Protein AF-A0A183D2P7-F1 (afdb_monomer)

Solvent-accessible surface area (backbone atoms only — not comparable to full-atom values): 14949 Å² total; per-residue (Å²): 113,67,55,80,79,39,78,83,58,79,74,92,77,84,80,77,82,65,53,94,64,53,66,61,54,51,48,56,56,71,50,67,79,67,76,53,68,46,50,33,16,34,41,59,45,60,90,90,60,84,50,69,41,58,37,57,61,38,78,71,83,52,72,69,56,53,52,51,52,62,60,69,26,44,81,40,59,26,69,75,50,85,66,75,54,71,85,54,42,35,82,80,51,80,46,22,60,43,41,42,33,39,79,57,95,90,22,40,38,20,40,44,43,40,59,43,29,59,82,56,89,92,46,66,69,27,60,72,40,44,60,55,36,70,69,32,86,41,67,46,72,52,56,93,71,90,87,87,74,89,86,64,76,93,59,53,72,77,79,57,91,67,82,71,74,64,94,51,69,67,42,33,54,51,51,57,50,30,52,54,35,46,41,63,52,50,47,69,36,71,74,44,34,56,54,49,51,53,51,52,49,56,51,48,53,51,49,50,54,53,49,53,54,50,25,48,66,55,40,51,68,59,51,59,50,60,73,50,57,86,60,79,92,77,95,81,71,80,79,72,72,82,82,71,78,135

Foldseek 3Di:
DVCVVPVPDPDPDDDDLDDPCLVVLVVCLVCVPDAQEAEAEEWEDDPPDDDLLNGLQDQDDDPVVVLVLVLQFDKDFLAVDPDDNLPDDNHPCQFAGIFGWDHDPSGTYTYLYSNRGDDDPPPSNSVRSCVRNVPHQHYHYDDPDDDDDDPQPDWDDDQDVVNDDDRDPVVNNRVVVRRVRSSVSSCVDPVNVVVVVVVSVVSVVVSVVVSVVVSCVVVVVVVVCVVVVVDDDDPPDPPPPPPDDD

Mean predicted aligned error: 10.48 Å

pLDDT: mean 85.46, std 16.77, range [33.47, 98.75]

Nearest PDB structures (foldseek):
  1srq-assembly2_C  TM=9.423E-01  e=2.622E-28  Homo sapiens
  1srq-assembly1_A  TM=9.440E-01  e=4.546E-28  Homo sapiens
  3brw-assembly1_A  TM=9.403E-01  e=2.907E-26  Homo sapiens
  3brw-assembly3_C  TM=9.479E-01  e=4.286E-25  Homo sapiens
  6ssh-assembly1_A  TM=7.898E-01  e=1.128E-10  Thermochaetoides thermophila

Organism: NCBI:txid637853

Sequence (246 aa):
MARLLCDEVTTDRFSPVAFPGGTEMILKYDEHVLTNTYKFGIIYQRFGQTTEEELFGNATRSDAFDEFLNIIGERVELRNFEGYRGGLDTQHGQTGTESVYCQFRQREIMFHVSTMLPYTAGDMQQLQRKRHIGNDIVAIVFQVSVTARDDVPFFGPTLPAPSIFRKGQEFRNFLLTKLINAENAAYKSTKFAKLAERTRYSLLEALYGNLKERAHFYGLPLLETTENASHSMGIFHSVKKAFTGR

InterPro domains:
  IPR000331 Rap/Ran-GAP domain [PF02145] (56-143)
  IPR000331 Rap/Ran-GAP domain [PS50085] (26-207)
  IPR035974 Rap/Ran-GAP superfamily [G3DSA:3.40.50.11210] (38-143)
  IPR035974 Rap/Ran-GAP superfamily [G3DSA:3.40.50.11210] (144-188)
  IPR035974 Rap/Ran-GAP superfamily [SSF111347] (4-217)
  IPR050989 Rap1/Ran GTPase-activating [PTHR15711] (3-143)

Structure (mmCIF, N/CA/C/O backbone):
data_AF-A0A183D2P7-F1
#
_entry.id   AF-A0A183D2P7-F1
#
loop_
_atom_site.group_PDB
_atom_site.id
_atom_site.type_symbol
_atom_site.label_atom_id
_atom_site.label_alt_id
_atom_site.label_comp_id
_atom_site.label_asym_id
_atom_site.label_entity_id
_atom_site.label_seq_id
_atom_site.pdbx_PDB_ins_code
_atom_site.Cartn_x
_atom_site.Cartn_y
_atom_site.Cartn_z
_atom_site.occupancy
_atom_site.B_iso_or_equiv
_atom_site.auth_seq_id
_atom_site.auth_comp_id
_atom_site.auth_asym_id
_atom_site.auth_atom_id
_atom_site.pdbx_PDB_model_num
ATOM 1 N N . MET A 1 1 ? 8.469 -8.869 -40.079 1.00 83.25 1 MET A N 1
ATOM 2 C CA . MET A 1 1 ? 8.089 -9.434 -38.764 1.00 83.25 1 MET A CA 1
ATOM 3 C C . MET A 1 1 ? 7.462 -8.384 -37.851 1.00 83.25 1 MET A C 1
ATOM 5 O O . MET A 1 1 ? 6.334 -8.607 -37.457 1.00 83.25 1 MET A O 1
ATOM 9 N N . ALA A 1 2 ? 8.091 -7.230 -37.580 1.00 86.88 2 ALA A N 1
ATOM 10 C CA . ALA A 1 2 ? 7.518 -6.202 -36.687 1.00 86.88 2 ALA A CA 1
ATOM 11 C C . ALA A 1 2 ? 6.098 -5.721 -37.070 1.00 86.88 2 ALA A C 1
ATOM 13 O O . ALA A 1 2 ? 5.222 -5.686 -36.215 1.00 86.88 2 ALA A O 1
ATOM 14 N N . ARG A 1 3 ? 5.833 -5.465 -38.361 1.00 89.31 3 ARG A N 1
ATOM 15 C CA . ARG A 1 3 ? 4.492 -5.087 -38.861 1.00 89.31 3 ARG A CA 1
ATOM 16 C C . ARG A 1 3 ? 3.404 -6.157 -38.689 1.00 89.31 3 ARG A C 1
ATOM 18 O O . ARG A 1 3 ? 2.240 -5.847 -38.869 1.00 89.31 3 ARG A O 1
ATOM 25 N N . LEU A 1 4 ? 3.768 -7.402 -38.363 1.00 90.62 4 LEU A N 1
ATOM 26 C CA . LEU A 1 4 ? 2.790 -8.443 -38.012 1.00 90.62 4 LEU A CA 1
ATOM 27 C C . LEU A 1 4 ? 2.276 -8.291 -36.571 1.00 90.62 4 LEU A C 1
ATOM 29 O O . LEU A 1 4 ? 1.274 -8.901 -36.226 1.00 90.62 4 LEU A O 1
ATOM 33 N N . LEU A 1 5 ? 2.995 -7.540 -35.730 1.00 90.69 5 LEU A N 1
ATOM 34 C CA . LEU A 1 5 ? 2.662 -7.301 -34.323 1.00 90.69 5 LEU A CA 1
ATOM 35 C C . LEU A 1 5 ? 2.162 -5.871 -34.079 1.00 90.69 5 LEU A C 1
ATOM 37 O O . LEU A 1 5 ? 1.442 -5.640 -33.113 1.00 90.69 5 LEU A O 1
ATOM 41 N N . CYS A 1 6 ? 2.582 -4.916 -34.914 1.00 90.62 6 CYS A N 1
ATOM 42 C CA . CYS A 1 6 ? 2.154 -3.524 -34.854 1.00 90.62 6 CYS A CA 1
ATOM 43 C C . CYS A 1 6 ? 2.167 -2.897 -36.256 1.00 90.62 6 CYS A C 1
ATOM 45 O O . CYS A 1 6 ? 3.222 -2.605 -36.827 1.00 90.62 6 CYS A O 1
ATOM 47 N N . ASP A 1 7 ? 0.973 -2.706 -36.799 1.00 91.88 7 ASP A N 1
ATOM 48 C CA . ASP A 1 7 ? 0.673 -2.246 -38.156 1.00 91.88 7 ASP A CA 1
ATOM 49 C C . ASP A 1 7 ? 1.182 -0.813 -38.403 1.00 91.88 7 ASP A C 1
ATOM 51 O O . ASP A 1 7 ? 1.502 -0.436 -39.530 1.00 91.88 7 ASP A O 1
ATOM 55 N N . GLU A 1 8 ? 1.307 -0.028 -37.329 1.00 93.69 8 GLU A N 1
ATOM 56 C CA . GLU A 1 8 ? 1.753 1.370 -37.333 1.00 93.69 8 GLU A CA 1
ATOM 57 C C . GLU A 1 8 ? 3.272 1.525 -37.531 1.00 93.69 8 GLU A C 1
ATOM 59 O O . GLU A 1 8 ? 3.771 2.634 -37.725 1.00 93.69 8 GLU A O 1
ATOM 64 N N . VAL A 1 9 ? 4.041 0.431 -37.497 1.00 90.94 9 VAL A N 1
ATOM 65 C CA . VAL A 1 9 ? 5.497 0.475 -37.680 1.00 90.94 9 VAL A CA 1
ATOM 66 C C . VAL A 1 9 ? 5.844 0.861 -39.119 1.00 90.94 9 VAL A C 1
ATOM 68 O O . VAL A 1 9 ? 5.773 0.052 -40.048 1.00 90.94 9 VAL A O 1
ATOM 71 N N . THR A 1 10 ? 6.307 2.095 -39.305 1.00 92.38 10 THR A N 1
ATOM 72 C CA . THR A 1 10 ? 6.662 2.632 -40.626 1.00 92.38 10 THR A CA 1
ATOM 73 C C . THR A 1 10 ? 8.090 2.306 -41.061 1.00 92.38 10 THR A C 1
ATOM 75 O O . THR A 1 10 ? 8.322 2.180 -42.263 1.00 92.38 10 THR A O 1
ATOM 78 N N . THR A 1 11 ? 9.029 2.091 -40.130 1.00 88.12 11 THR A N 1
ATOM 79 C CA . THR A 1 11 ? 10.435 1.791 -40.468 1.00 88.12 11 THR A CA 1
ATOM 80 C C . THR A 1 11 ? 10.582 0.477 -41.240 1.00 88.12 11 THR A C 1
ATOM 82 O O . THR A 1 11 ? 9.892 -0.512 -40.977 1.00 88.12 11 THR A O 1
ATOM 85 N N . ASP A 1 12 ? 11.510 0.464 -42.189 1.00 86.69 12 ASP A N 1
ATOM 86 C CA . ASP A 1 12 ? 11.967 -0.705 -42.938 1.00 86.69 12 ASP A CA 1
ATOM 87 C C . ASP A 1 12 ? 13.293 -1.269 -42.392 1.00 86.69 12 ASP A C 1
ATOM 89 O O . ASP A 1 12 ? 13.692 -2.376 -42.758 1.00 86.69 12 ASP A O 1
ATOM 93 N N . ARG A 1 13 ? 13.963 -0.543 -41.484 1.00 87.88 13 ARG A N 1
ATOM 94 C CA . ARG A 1 13 ? 15.281 -0.893 -40.936 1.00 87.88 13 ARG A CA 1
ATOM 95 C C . ARG A 1 13 ? 15.252 -1.058 -39.421 1.00 87.88 13 ARG A C 1
ATOM 97 O O . ARG A 1 13 ? 14.656 -0.254 -38.705 1.00 87.88 13 ARG A O 1
ATOM 104 N N . PHE A 1 14 ? 15.970 -2.075 -38.949 1.00 90.31 14 PHE A N 1
ATOM 105 C CA . PHE A 1 14 ? 16.215 -2.363 -37.538 1.00 90.31 14 PHE A CA 1
ATOM 106 C C . PHE A 1 14 ? 17.710 -2.577 -37.318 1.00 90.31 14 PHE A C 1
ATOM 108 O O . PHE A 1 14 ? 18.373 -3.201 -38.147 1.00 90.31 14 PHE A O 1
ATOM 115 N N . SER A 1 15 ? 18.226 -2.084 -36.194 1.00 88.25 15 SER A N 1
ATOM 116 C CA . SER A 1 15 ? 19.616 -2.306 -35.795 1.00 88.25 15 SER A CA 1
ATOM 117 C C . SER A 1 15 ? 19.702 -3.482 -34.823 1.00 88.25 15 SER A C 1
ATOM 119 O O . SER A 1 15 ? 18.912 -3.535 -33.876 1.00 88.25 15 SER A O 1
ATOM 121 N N . PRO A 1 16 ? 20.642 -4.421 -35.015 1.00 90.31 16 PRO A N 1
ATOM 122 C CA . PRO A 1 16 ? 20.799 -5.544 -34.105 1.00 90.31 16 PRO A CA 1
ATOM 123 C C . PRO A 1 16 ? 21.342 -5.080 -32.747 1.00 90.31 16 PRO A C 1
ATOM 125 O O . PRO A 1 16 ? 22.279 -4.287 -32.667 1.00 90.31 16 PRO A O 1
ATOM 128 N N . VAL A 1 17 ? 20.784 -5.631 -31.670 1.00 90.94 17 VAL A N 1
ATOM 129 C CA . VAL A 1 17 ? 21.333 -5.516 -30.314 1.00 90.94 17 VAL A CA 1
ATOM 130 C C . VAL A 1 17 ? 22.259 -6.714 -30.097 1.00 90.94 17 VAL A C 1
ATOM 132 O O . VAL A 1 17 ? 21.815 -7.783 -29.691 1.00 90.94 17 VAL A O 1
ATOM 135 N N . ALA A 1 18 ? 23.537 -6.556 -30.445 1.00 88.00 18 ALA A N 1
ATOM 136 C CA . ALA A 1 18 ? 24.523 -7.641 -30.458 1.00 88.00 18 ALA A CA 1
ATOM 137 C C . ALA A 1 18 ? 25.682 -7.371 -29.484 1.00 88.00 18 ALA A C 1
ATOM 139 O O . ALA A 1 18 ? 26.809 -7.104 -29.895 1.00 88.00 18 ALA A O 1
ATOM 140 N N . PHE A 1 19 ? 25.401 -7.411 -28.179 1.00 90.69 19 PHE A N 1
ATOM 141 C CA . PHE A 1 19 ? 26.425 -7.301 -27.137 1.00 90.69 19 PHE A CA 1
ATOM 142 C C . PHE A 1 19 ? 26.001 -8.005 -25.832 1.00 90.69 19 PHE A C 1
ATOM 144 O O . PHE A 1 19 ? 24.800 -8.113 -25.558 1.00 90.69 19 PHE A O 1
ATOM 151 N N . PRO A 1 20 ? 26.955 -8.468 -24.998 1.00 91.69 20 PRO A N 1
ATOM 152 C CA . PRO A 1 20 ? 26.646 -9.056 -23.692 1.00 91.69 20 PRO A CA 1
ATOM 153 C C . PRO A 1 20 ? 25.955 -8.052 -22.758 1.00 91.69 20 PRO A C 1
ATOM 155 O O . PRO A 1 20 ? 26.425 -6.925 -22.609 1.00 91.69 20 PRO A O 1
ATOM 158 N N . GLY A 1 21 ? 24.868 -8.445 -22.093 1.00 91.94 21 GLY A N 1
ATOM 159 C CA . GLY A 1 21 ? 24.121 -7.552 -21.199 1.00 91.94 21 GLY A CA 1
ATOM 160 C C . GLY A 1 21 ? 22.872 -6.916 -21.823 1.00 91.94 21 GLY A C 1
ATOM 161 O O . GLY A 1 21 ? 22.080 -6.312 -21.102 1.00 91.94 21 GLY A O 1
ATOM 162 N N . GLY A 1 22 ? 22.689 -7.000 -23.149 1.00 93.81 22 GLY A N 1
ATOM 163 C CA . GLY A 1 22 ? 21.534 -6.403 -23.831 1.00 93.81 22 GLY A CA 1
ATOM 164 C C . GLY A 1 22 ? 20.202 -7.019 -23.392 1.00 93.81 22 GLY A C 1
ATOM 165 O O . GLY A 1 22 ? 19.247 -6.294 -23.113 1.00 93.81 22 GLY A O 1
ATOM 166 N N . THR A 1 23 ? 20.154 -8.345 -23.254 1.00 94.25 23 THR A N 1
ATOM 167 C CA . THR A 1 23 ? 18.961 -9.075 -22.800 1.00 94.25 23 THR A CA 1
ATOM 168 C C . THR A 1 23 ? 18.582 -8.696 -21.370 1.00 94.25 23 THR A C 1
ATOM 170 O O . THR A 1 23 ? 17.416 -8.450 -21.093 1.00 94.25 23 THR A O 1
ATOM 173 N N . GLU A 1 24 ? 19.552 -8.570 -20.466 1.00 95.19 24 GLU A N 1
ATOM 174 C CA . GLU A 1 24 ? 19.336 -8.192 -19.067 1.00 95.19 24 GLU A CA 1
ATOM 175 C C . GLU A 1 24 ? 18.773 -6.773 -18.940 1.00 95.19 24 GLU A C 1
ATOM 177 O O . GLU A 1 24 ? 17.971 -6.497 -18.050 1.00 95.19 24 GLU A O 1
ATOM 182 N N . MET A 1 25 ? 19.174 -5.863 -19.830 1.00 95.25 25 MET A N 1
ATOM 183 C CA . MET A 1 25 ? 18.619 -4.510 -19.883 1.00 95.25 25 MET A CA 1
ATOM 184 C C . MET A 1 25 ? 17.157 -4.509 -20.334 1.00 95.25 25 MET A C 1
ATOM 186 O O . MET A 1 25 ? 16.346 -3.793 -19.749 1.00 95.25 25 MET A O 1
ATOM 190 N N . ILE A 1 26 ? 16.820 -5.324 -21.336 1.00 95.75 26 ILE A N 1
ATOM 191 C CA . ILE A 1 26 ? 15.444 -5.484 -21.822 1.00 95.75 26 ILE A CA 1
ATOM 192 C C . ILE A 1 26 ? 14.575 -6.148 -20.748 1.00 95.75 26 ILE A C 1
ATOM 194 O O . ILE A 1 26 ? 13.499 -5.645 -20.456 1.00 95.75 26 ILE A O 1
ATOM 198 N N . LEU A 1 27 ? 15.067 -7.203 -20.090 1.00 94.06 27 LEU A N 1
ATOM 199 C CA . LEU A 1 27 ? 14.355 -7.873 -18.997 1.00 94.06 27 LEU A CA 1
ATOM 200 C C . LEU A 1 27 ? 14.044 -6.912 -17.845 1.00 94.06 27 LEU A C 1
ATOM 202 O O . LEU A 1 27 ? 12.907 -6.841 -17.393 1.00 94.06 27 LEU A O 1
ATOM 206 N N . LYS A 1 28 ? 15.024 -6.107 -17.412 1.00 93.19 28 LYS A N 1
ATOM 207 C CA . LYS A 1 28 ? 14.800 -5.081 -16.379 1.00 93.19 28 LYS A CA 1
ATOM 208 C C . LYS A 1 28 ? 13.756 -4.051 -16.793 1.00 93.19 28 LYS A C 1
ATOM 210 O O . LYS A 1 28 ? 13.028 -3.554 -15.936 1.00 93.19 28 LYS A O 1
ATOM 215 N N . TYR A 1 29 ? 13.711 -3.703 -18.079 1.00 94.69 29 TYR A N 1
ATOM 216 C CA . TYR A 1 29 ? 12.646 -2.864 -18.599 1.00 94.69 29 TYR A CA 1
ATOM 217 C C . TYR A 1 29 ? 11.311 -3.602 -18.548 1.00 94.69 29 TYR A C 1
ATOM 219 O O . TYR A 1 29 ? 10.398 -3.071 -17.950 1.00 94.69 29 TYR A O 1
ATOM 227 N N . ASP A 1 30 ? 11.163 -4.816 -19.063 1.00 93.19 30 ASP A N 1
ATO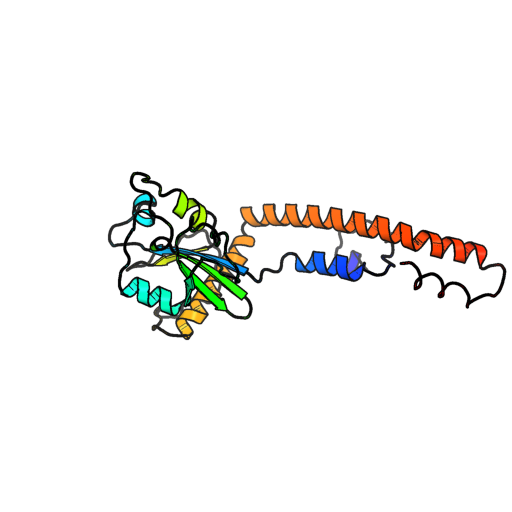M 228 C CA . ASP A 1 30 ? 9.862 -5.505 -19.058 1.00 93.19 30 ASP A CA 1
ATOM 229 C C . ASP A 1 30 ? 9.320 -5.746 -17.636 1.00 93.19 30 ASP A C 1
ATOM 231 O O . ASP A 1 30 ? 8.127 -5.581 -17.376 1.00 93.19 30 ASP A O 1
ATOM 235 N N . GLU A 1 31 ? 10.200 -6.055 -16.684 1.00 91.50 31 GLU A N 1
ATOM 236 C CA . GLU A 1 31 ? 9.828 -6.358 -15.301 1.00 91.50 31 GLU A CA 1
ATOM 237 C C . GLU A 1 31 ? 9.578 -5.115 -14.431 1.00 91.50 31 GLU A C 1
ATOM 239 O O . GLU A 1 31 ? 9.090 -5.256 -13.311 1.00 91.50 31 GLU A O 1
ATOM 244 N N . HIS A 1 32 ? 9.833 -3.890 -14.918 1.00 88.25 32 HIS A N 1
ATOM 245 C CA . HIS A 1 32 ? 9.700 -2.665 -14.105 1.00 88.25 32 HIS A CA 1
ATOM 246 C C . HIS A 1 32 ? 8.283 -2.424 -13.560 1.00 88.25 32 HIS A C 1
ATOM 248 O O . HIS A 1 32 ? 8.105 -1.680 -12.595 1.00 88.25 32 HIS A O 1
ATOM 254 N N . VAL A 1 33 ? 7.271 -3.020 -14.195 1.00 84.88 33 VAL A N 1
ATOM 255 C CA . VAL A 1 33 ? 5.862 -2.921 -13.791 1.00 84.88 33 VAL A CA 1
ATOM 256 C C . VAL A 1 33 ? 5.457 -3.973 -12.758 1.00 84.88 33 VAL A C 1
ATOM 258 O O . VAL A 1 33 ? 4.359 -3.891 -12.204 1.00 84.88 33 VAL A O 1
ATOM 261 N N . LEU A 1 34 ? 6.296 -4.982 -12.506 1.00 85.00 34 LEU A N 1
ATOM 262 C CA . LEU A 1 34 ? 5.991 -6.037 -11.549 1.00 85.00 34 LEU A CA 1
ATOM 263 C C . LEU A 1 34 ? 6.135 -5.498 -10.126 1.00 85.00 34 LEU A C 1
ATOM 265 O O . LEU A 1 34 ? 7.211 -5.084 -9.700 1.00 85.00 34 LEU A O 1
ATOM 269 N N . THR A 1 35 ? 5.040 -5.545 -9.368 1.00 85.31 35 THR A N 1
ATOM 270 C CA . THR A 1 35 ? 5.048 -5.234 -7.939 1.00 85.31 35 THR A CA 1
ATOM 271 C C . THR A 1 35 ? 4.884 -6.498 -7.097 1.00 85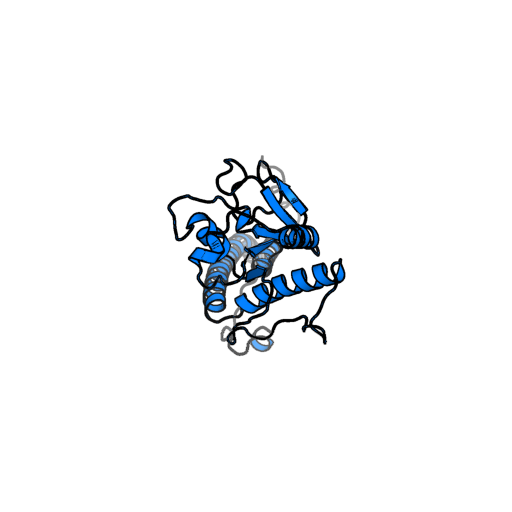.31 35 THR A C 1
ATOM 273 O O . THR A 1 35 ? 3.947 -7.285 -7.273 1.00 85.31 35 THR A O 1
ATOM 276 N N . ASN A 1 36 ? 5.810 -6.670 -6.153 1.00 92.94 36 ASN A N 1
ATOM 277 C CA . ASN A 1 36 ? 5.775 -7.715 -5.129 1.00 92.94 36 ASN A CA 1
ATOM 278 C C . ASN A 1 36 ? 5.525 -7.143 -3.727 1.00 92.94 36 ASN A C 1
ATOM 280 O O . ASN A 1 36 ? 5.514 -7.887 -2.749 1.00 92.94 36 ASN A O 1
ATOM 284 N N . THR A 1 37 ? 5.317 -5.833 -3.619 1.00 96.44 37 THR A N 1
ATOM 285 C CA . THR A 1 37 ? 5.138 -5.135 -2.349 1.00 96.44 37 THR A CA 1
ATOM 286 C C . THR A 1 37 ? 3.903 -4.249 -2.417 1.00 96.44 37 THR A C 1
ATOM 288 O O . THR A 1 37 ? 3.684 -3.528 -3.387 1.00 96.44 37 THR A O 1
ATOM 291 N N . TYR A 1 38 ? 3.069 -4.326 -1.389 1.00 97.12 38 TYR A N 1
ATOM 292 C CA . TYR A 1 38 ? 1.808 -3.600 -1.309 1.00 97.12 38 TYR A CA 1
ATOM 293 C C . TYR A 1 38 ? 1.704 -2.866 0.017 1.00 97.12 38 TYR A C 1
ATOM 295 O O . TYR A 1 38 ? 2.205 -3.325 1.048 1.00 97.12 38 TYR A O 1
ATOM 303 N N . LYS A 1 39 ? 1.010 -1.732 -0.011 1.00 98.00 39 LYS A N 1
ATOM 304 C CA . LYS A 1 39 ? 0.660 -0.974 1.184 1.00 98.00 39 LYS A CA 1
ATOM 305 C C . LYS A 1 39 ? -0.810 -0.594 1.145 1.00 98.00 39 LYS A C 1
ATOM 307 O O . LYS A 1 39 ? -1.293 -0.094 0.133 1.00 98.00 39 LYS A O 1
ATOM 312 N N . PHE A 1 40 ? -1.512 -0.853 2.239 1.00 98.25 40 PHE A N 1
ATOM 313 C CA . PHE A 1 40 ? -2.947 -0.609 2.322 1.00 98.25 40 PHE A CA 1
ATOM 314 C C . PHE A 1 40 ? -3.301 0.129 3.604 1.00 98.25 40 PHE A C 1
ATOM 316 O O . PHE A 1 40 ? -2.866 -0.251 4.692 1.00 98.25 40 PHE A O 1
ATOM 323 N N . GLY A 1 41 ? -4.162 1.133 3.484 1.00 97.88 41 GLY A N 1
ATOM 324 C CA . GLY A 1 41 ? -4.704 1.834 4.638 1.00 97.88 41 GLY A CA 1
ATOM 325 C C . GLY A 1 41 ? -5.707 0.968 5.393 1.00 97.88 41 GLY A C 1
ATOM 326 O O . GLY A 1 41 ? -6.459 0.209 4.783 1.00 97.88 41 GLY A O 1
ATOM 327 N N . ILE A 1 42 ? -5.770 1.100 6.716 1.00 97.62 42 ILE A N 1
ATOM 328 C CA . ILE A 1 42 ? -6.877 0.571 7.520 1.00 97.62 42 ILE A CA 1
ATOM 329 C C . ILE A 1 42 ? -7.413 1.688 8.400 1.00 97.62 42 ILE A C 1
ATOM 331 O O . ILE A 1 42 ? -6.704 2.215 9.255 1.00 97.62 42 ILE A O 1
ATOM 335 N N . ILE A 1 43 ? -8.680 2.028 8.203 1.00 96.31 43 ILE A N 1
ATOM 336 C CA . ILE A 1 43 ? -9.382 3.079 8.929 1.00 96.31 43 ILE A CA 1
ATOM 337 C C . ILE A 1 43 ? -10.418 2.423 9.837 1.00 96.31 43 ILE A C 1
ATOM 339 O O . ILE A 1 43 ? -11.281 1.678 9.376 1.00 96.31 43 ILE A O 1
ATOM 343 N N . TYR A 1 44 ? -10.340 2.710 11.133 1.00 95.38 44 TYR A N 1
ATOM 344 C CA . TYR A 1 44 ? -11.371 2.330 12.093 1.00 95.38 44 TYR A CA 1
ATOM 345 C C . TYR A 1 44 ? -12.484 3.380 12.109 1.00 95.38 44 TYR A C 1
ATOM 347 O O . TYR A 1 44 ? -12.197 4.552 12.344 1.00 95.38 44 TYR A O 1
ATOM 355 N N . GLN A 1 45 ? -13.735 2.971 11.891 1.00 93.69 45 GLN A N 1
ATOM 356 C CA . GLN A 1 45 ? -14.898 3.857 11.937 1.00 93.69 45 GLN A CA 1
ATOM 357 C C . GLN A 1 45 ? -15.859 3.442 13.050 1.00 93.69 45 GLN A C 1
ATOM 359 O O . GLN A 1 45 ? -16.444 2.356 13.027 1.00 93.69 45 GLN A O 1
ATOM 364 N N . ARG A 1 46 ? -16.055 4.337 14.020 1.00 89.62 46 ARG A N 1
ATOM 365 C CA . ARG A 1 46 ? -17.040 4.169 15.093 1.00 89.62 46 ARG A CA 1
ATOM 366 C C . ARG A 1 46 ? -18.432 4.585 14.622 1.00 89.62 46 ARG A C 1
ATOM 368 O O . ARG A 1 46 ? -18.593 5.282 13.621 1.00 89.62 46 ARG A O 1
ATOM 375 N N . PHE A 1 47 ? -19.445 4.162 15.373 1.00 85.62 47 PHE A N 1
ATOM 376 C CA . PHE A 1 47 ? -20.832 4.536 15.115 1.00 85.62 47 PHE A CA 1
ATOM 377 C C . PHE A 1 47 ? -20.998 6.062 15.043 1.00 85.62 47 PHE A C 1
ATOM 379 O O . PHE A 1 47 ? -20.465 6.786 15.883 1.00 85.62 47 PHE A O 1
ATOM 386 N N . GLY A 1 48 ? -21.738 6.530 14.038 1.00 85.19 48 GLY A N 1
ATOM 387 C CA . GLY A 1 48 ? -22.054 7.946 13.841 1.00 85.19 48 GLY A CA 1
ATOM 388 C C . GLY A 1 48 ? -20.940 8.794 13.221 1.00 85.19 48 GLY A C 1
ATOM 389 O O . GLY A 1 48 ? -21.223 9.914 12.816 1.00 85.19 48 GLY A O 1
ATOM 390 N N . GLN A 1 49 ? -19.711 8.279 13.092 1.00 91.81 49 GLN A N 1
ATOM 391 C CA . GLN A 1 49 ? -18.632 9.019 12.437 1.00 91.81 49 GLN A CA 1
ATOM 392 C C . GLN A 1 49 ? -18.847 9.050 10.927 1.00 91.81 49 GLN A C 1
ATOM 394 O O . GLN A 1 49 ? -19.118 8.013 10.318 1.00 91.81 49 GLN A O 1
ATOM 399 N N . THR A 1 50 ? -18.708 10.224 10.325 1.00 89.12 50 THR A N 1
ATOM 400 C CA . THR A 1 50 ? -18.937 10.445 8.890 1.00 89.12 50 THR A CA 1
ATOM 401 C C . THR A 1 50 ? -17.902 11.358 8.246 1.00 89.12 50 THR A C 1
ATOM 403 O O . THR A 1 50 ? -17.780 11.342 7.021 1.00 89.12 50 THR A O 1
ATOM 406 N N . THR A 1 51 ? -17.136 12.118 9.034 1.00 91.56 51 THR A N 1
ATOM 407 C CA . THR A 1 51 ? -16.103 13.016 8.507 1.00 91.56 51 THR A CA 1
ATOM 408 C C . THR A 1 51 ? -14.715 12.391 8.568 1.00 91.56 51 THR A C 1
ATOM 410 O O . THR A 1 51 ? -14.431 11.513 9.381 1.00 91.56 51 THR A O 1
ATOM 413 N N . GLU A 1 52 ? -13.819 12.849 7.698 1.00 90.12 52 GLU A N 1
ATOM 414 C CA . GLU A 1 52 ? -12.441 12.359 7.654 1.00 90.12 52 GLU A CA 1
ATOM 415 C C . GLU A 1 52 ? -11.696 12.648 8.971 1.00 90.12 52 GLU A C 1
ATOM 417 O O . GLU A 1 52 ? -10.979 11.789 9.490 1.00 90.12 52 GLU A O 1
ATOM 422 N N . GLU A 1 53 ? -11.933 13.829 9.548 1.00 91.56 53 GLU A N 1
ATOM 423 C CA . GLU A 1 53 ? -11.379 14.260 10.831 1.00 91.56 53 GLU A CA 1
ATOM 424 C C . GLU A 1 53 ? -11.797 13.317 11.968 1.00 91.56 53 GLU A C 1
ATOM 426 O O . GLU A 1 53 ? -10.972 12.913 12.789 1.00 91.56 53 GLU A O 1
ATOM 431 N N . GLU A 1 54 ? -13.068 12.902 11.997 1.00 92.88 54 GLU A N 1
ATOM 432 C CA . GLU A 1 54 ? -13.574 11.953 12.992 1.00 92.88 54 GLU A CA 1
ATOM 433 C C . GLU A 1 54 ? -12.920 10.574 12.849 1.00 92.88 54 GLU A C 1
ATOM 435 O O . GLU A 1 54 ? -12.559 9.949 13.852 1.00 92.88 54 GLU A O 1
ATOM 440 N N . LEU A 1 55 ? -12.751 10.102 11.611 1.00 93.44 55 LEU A N 1
ATOM 441 C CA . LEU A 1 55 ? -12.164 8.796 11.311 1.00 93.44 55 LEU A CA 1
ATOM 442 C C . LEU A 1 55 ? -10.687 8.728 11.710 1.00 93.44 55 LEU A C 1
ATOM 444 O O . LEU A 1 55 ? -10.268 7.795 12.405 1.00 93.44 55 LEU A O 1
ATOM 448 N N . PHE A 1 56 ? -9.886 9.721 11.310 1.00 95.19 56 PHE A N 1
ATOM 449 C CA . PHE A 1 56 ? -8.471 9.760 11.677 1.00 95.19 56 PHE A CA 1
ATOM 450 C C . PHE A 1 56 ? -8.242 10.165 13.134 1.00 95.19 56 PHE A C 1
ATOM 452 O O . PHE A 1 56 ? -7.207 9.802 13.690 1.00 95.19 56 PHE A O 1
ATOM 459 N N . GLY A 1 57 ? -9.198 10.832 13.785 1.00 93.88 57 GLY A N 1
ATOM 460 C CA . GLY A 1 57 ? -9.135 11.208 15.201 1.00 93.88 57 GLY A CA 1
ATOM 461 C C . GLY A 1 57 ? -9.261 10.043 16.194 1.00 93.88 57 GLY A C 1
ATOM 462 O O . GLY A 1 57 ? -9.117 10.241 17.400 1.00 93.88 57 GLY A O 1
ATOM 463 N N . ASN A 1 58 ? -9.515 8.815 15.732 1.00 93.50 58 ASN A N 1
ATOM 464 C CA . ASN A 1 58 ? -9.661 7.652 16.607 1.00 93.50 58 ASN A CA 1
ATOM 465 C C . ASN A 1 58 ? -8.327 7.244 17.259 1.00 93.50 58 ASN A C 1
ATOM 467 O O . ASN A 1 58 ? -7.452 6.666 16.615 1.00 93.50 58 ASN A O 1
ATOM 471 N N . ALA A 1 59 ? -8.171 7.519 18.556 1.00 88.12 59 ALA A N 1
ATOM 472 C CA . ALA A 1 59 ? -6.992 7.129 19.339 1.00 88.12 59 ALA A CA 1
ATOM 473 C C . ALA A 1 59 ? -7.096 5.723 19.960 1.00 88.12 59 ALA A C 1
ATOM 475 O O . ALA A 1 59 ? -6.095 5.166 20.401 1.00 88.12 59 ALA A O 1
ATOM 476 N N . THR A 1 60 ? -8.298 5.144 20.001 1.00 88.75 60 THR A N 1
ATOM 477 C CA . THR A 1 60 ? -8.560 3.825 20.588 1.00 88.75 60 THR A CA 1
ATOM 478 C C . THR A 1 60 ? -9.154 2.864 19.562 1.00 88.75 60 THR A C 1
ATOM 480 O O . THR A 1 60 ? -9.663 3.268 18.514 1.00 88.75 60 THR A O 1
ATOM 483 N N . ARG A 1 61 ? -9.079 1.573 19.885 1.00 91.56 61 ARG A N 1
ATOM 484 C CA . ARG A 1 61 ? -9.573 0.442 19.095 1.00 91.56 61 ARG A CA 1
ATOM 485 C C . ARG A 1 61 ? -10.529 -0.405 19.929 1.00 91.56 61 ARG A C 1
ATOM 487 O O . ARG A 1 61 ? -10.480 -0.348 21.154 1.00 91.56 61 ARG A O 1
ATOM 494 N N . SER A 1 62 ? -11.415 -1.140 19.262 1.00 92.88 62 SER A N 1
ATOM 495 C CA . SER A 1 62 ? -12.268 -2.150 19.899 1.00 92.88 62 SER A CA 1
ATOM 496 C C . SER A 1 62 ? -11.645 -3.539 19.797 1.00 92.88 62 SER A C 1
ATOM 498 O O . SER A 1 62 ? -10.856 -3.796 18.886 1.00 92.88 62 SER A O 1
ATOM 500 N N . ASP A 1 63 ? -12.078 -4.454 20.664 1.00 93.38 63 ASP A N 1
ATOM 501 C CA . ASP A 1 63 ? -11.647 -5.858 20.636 1.00 93.38 63 ASP A CA 1
ATOM 502 C C . ASP A 1 63 ? -11.949 -6.523 19.286 1.00 93.38 63 ASP A C 1
ATOM 504 O O . ASP A 1 63 ? -11.130 -7.265 18.753 1.00 93.38 63 ASP A O 1
ATOM 508 N N . ALA A 1 64 ? -13.096 -6.196 18.679 1.00 91.31 64 ALA A N 1
ATOM 509 C CA . ALA A 1 64 ? -13.467 -6.693 17.355 1.00 91.31 64 ALA A CA 1
ATOM 510 C C . ALA A 1 64 ? -12.529 -6.173 16.252 1.00 91.31 64 ALA A C 1
ATOM 512 O O . ALA A 1 64 ? -12.203 -6.905 15.316 1.00 91.31 64 ALA A O 1
ATOM 513 N N . PHE A 1 65 ? -12.079 -4.917 16.354 1.00 95.19 65 PHE A N 1
ATOM 514 C CA . PHE A 1 65 ? -11.099 -4.373 15.417 1.00 95.19 65 PHE A CA 1
ATOM 515 C C . PHE A 1 65 ? -9.739 -5.053 15.592 1.00 95.19 65 PHE A C 1
ATOM 517 O O . PHE A 1 65 ? -9.114 -5.432 14.607 1.00 95.19 65 PHE A O 1
ATOM 524 N N . ASP A 1 66 ? -9.313 -5.293 16.831 1.00 95.38 66 ASP A N 1
ATOM 525 C CA . ASP A 1 66 ? -8.081 -6.033 17.108 1.00 95.38 66 ASP A CA 1
ATOM 526 C C . ASP A 1 66 ? -8.120 -7.474 16.618 1.00 95.38 66 ASP A C 1
ATOM 528 O O . ASP A 1 66 ? -7.153 -7.958 16.028 1.00 95.38 66 ASP A O 1
ATOM 532 N N . GLU A 1 67 ? -9.248 -8.150 16.809 1.00 94.56 67 GLU A N 1
ATOM 533 C CA . GLU A 1 67 ? -9.468 -9.484 16.276 1.00 94.56 67 GLU A CA 1
ATOM 534 C C . GLU A 1 67 ? -9.378 -9.491 14.746 1.00 94.56 67 GLU A C 1
ATOM 536 O O . GLU A 1 67 ? -8.738 -10.375 14.179 1.00 94.56 67 GLU A O 1
ATOM 541 N N . PHE A 1 68 ? -9.955 -8.489 14.078 1.00 95.69 68 PHE A N 1
ATOM 542 C CA . PHE A 1 68 ? -9.830 -8.314 12.633 1.00 95.69 68 PHE A CA 1
ATOM 543 C C . PHE A 1 68 ? -8.375 -8.128 12.187 1.00 95.69 68 PHE A C 1
ATOM 545 O O . PHE A 1 68 ? -7.933 -8.811 11.260 1.00 95.69 68 PHE A O 1
ATOM 552 N N . LEU A 1 69 ? -7.616 -7.260 12.862 1.00 97.31 69 LEU A N 1
ATOM 553 C CA . LEU A 1 69 ? -6.200 -7.032 12.560 1.00 97.31 69 LEU A CA 1
ATOM 554 C C . LEU A 1 69 ? -5.380 -8.329 12.668 1.00 97.31 69 LEU A C 1
ATOM 556 O O . LEU A 1 69 ? -4.573 -8.617 11.786 1.00 97.31 69 LEU A O 1
ATOM 560 N N . ASN A 1 70 ? -5.659 -9.154 13.681 1.00 96.38 70 ASN A N 1
ATOM 561 C CA . ASN A 1 70 ? -4.998 -10.448 13.882 1.00 96.38 70 ASN A CA 1
ATOM 562 C C . ASN A 1 70 ? -5.381 -11.506 12.828 1.00 96.38 70 ASN A C 1
ATOM 564 O O . ASN A 1 70 ? -4.692 -12.514 12.686 1.00 96.38 70 ASN A O 1
ATOM 568 N N . ILE A 1 71 ? -6.491 -11.327 12.103 1.00 95.88 71 ILE A N 1
ATOM 569 C CA . ILE A 1 71 ? -6.865 -12.220 10.996 1.00 95.88 71 ILE A CA 1
ATOM 570 C C . ILE A 1 71 ? -6.081 -11.869 9.734 1.00 95.88 71 ILE A C 1
ATOM 572 O O . ILE A 1 71 ? -5.706 -12.762 8.981 1.00 95.88 71 ILE A O 1
ATOM 576 N N . ILE A 1 72 ? -5.880 -10.583 9.450 1.00 96.19 72 ILE A N 1
ATOM 577 C CA . ILE A 1 72 ? -5.320 -10.148 8.164 1.00 96.19 72 ILE A CA 1
ATOM 578 C C . ILE A 1 72 ? -3.795 -10.256 8.115 1.00 96.19 72 ILE A C 1
ATOM 580 O O . ILE A 1 72 ? -3.243 -10.550 7.051 1.00 96.19 72 ILE A O 1
ATOM 584 N N . GLY A 1 73 ? -3.127 -10.093 9.256 1.00 97.31 73 GLY A N 1
ATOM 585 C CA . GLY A 1 73 ? -1.679 -10.159 9.356 1.00 97.31 73 GLY A CA 1
ATOM 586 C C . GLY A 1 73 ? -1.183 -10.269 10.791 1.00 97.31 73 GLY A C 1
ATOM 587 O O . GLY A 1 73 ? -1.950 -10.447 11.733 1.00 97.31 73 GLY A O 1
ATOM 588 N N . GLU A 1 74 ? 0.129 -10.174 10.927 1.00 97.56 74 GLU A N 1
ATOM 589 C CA . GLU A 1 74 ? 0.853 -10.261 12.186 1.00 97.56 74 GLU A CA 1
ATOM 590 C C . GLU A 1 74 ? 1.246 -8.863 12.649 1.00 97.56 74 GLU A C 1
ATOM 592 O O . GLU A 1 74 ? 1.550 -7.988 11.834 1.00 97.56 74 GLU A O 1
ATOM 597 N N . ARG A 1 75 ? 1.254 -8.646 13.966 1.00 97.94 75 ARG A N 1
ATOM 598 C CA . ARG A 1 75 ? 1.815 -7.420 14.532 1.00 97.94 75 ARG A CA 1
ATOM 599 C C . ARG A 1 75 ? 3.329 -7.492 14.494 1.00 97.94 75 ARG A C 1
ATOM 601 O O . ARG A 1 75 ? 3.911 -8.472 14.950 1.00 97.94 75 ARG A O 1
ATOM 608 N N . VAL A 1 76 ? 3.943 -6.437 13.985 1.00 98.31 76 VAL A N 1
ATOM 609 C CA . VAL A 1 76 ? 5.393 -6.307 13.878 1.00 98.31 76 VAL A CA 1
ATOM 610 C C . VAL A 1 76 ? 5.839 -5.020 14.554 1.00 98.31 76 VAL A C 1
ATOM 612 O O . VAL A 1 76 ? 5.196 -3.980 14.402 1.00 98.31 76 VAL A O 1
ATOM 615 N N . GLU A 1 77 ? 6.942 -5.082 15.297 1.00 98.31 77 GLU A N 1
ATOM 616 C CA . GLU A 1 77 ? 7.622 -3.881 15.781 1.00 98.31 77 GLU A CA 1
ATOM 617 C C . GLU A 1 77 ? 8.271 -3.173 14.588 1.00 98.31 77 GLU A C 1
ATOM 619 O O . GLU A 1 77 ? 8.896 -3.815 13.745 1.00 98.31 77 GLU A O 1
ATOM 624 N N . LEU A 1 78 ? 8.113 -1.852 14.494 1.00 98.38 78 LEU A N 1
ATOM 625 C CA . LEU A 1 78 ? 8.688 -1.076 13.394 1.00 98.38 78 LEU A CA 1
ATOM 626 C C . LEU A 1 78 ? 10.187 -0.852 13.576 1.00 98.38 78 LEU A C 1
ATOM 628 O O . LEU A 1 78 ? 10.925 -0.766 12.594 1.00 98.38 78 LEU A O 1
ATOM 632 N N . ARG A 1 79 ? 10.657 -0.764 14.821 1.00 98.00 79 ARG A N 1
ATOM 633 C CA . ARG A 1 79 ? 12.072 -0.561 15.114 1.00 98.00 79 ARG A CA 1
ATOM 634 C C . ARG A 1 79 ? 12.889 -1.728 14.564 1.00 98.00 79 ARG A C 1
ATOM 636 O O . ARG A 1 79 ? 12.682 -2.869 14.953 1.00 98.00 79 ARG A O 1
ATOM 643 N N . ASN A 1 80 ? 13.846 -1.422 13.690 1.00 97.25 80 ASN A N 1
ATOM 644 C CA . ASN A 1 80 ? 14.697 -2.407 13.015 1.00 97.25 80 ASN A CA 1
ATOM 645 C C . ASN A 1 80 ? 13.929 -3.453 12.180 1.00 97.25 80 ASN A C 1
ATOM 647 O O . ASN A 1 80 ? 14.468 -4.521 11.909 1.00 97.25 80 ASN A O 1
ATOM 651 N N . PHE A 1 81 ? 12.694 -3.167 11.754 1.00 98.00 81 PHE A N 1
ATOM 652 C CA . PHE A 1 81 ? 11.958 -4.068 10.868 1.00 98.00 81 PHE A CA 1
ATOM 653 C C . PHE A 1 81 ? 12.675 -4.213 9.516 1.00 98.00 81 PHE A C 1
ATOM 655 O O . PHE A 1 81 ? 12.947 -3.213 8.846 1.00 98.00 81 PHE A O 1
ATOM 662 N N . GLU A 1 82 ? 12.969 -5.452 9.117 1.00 96.69 82 GLU A N 1
ATOM 663 C CA . GLU A 1 82 ? 13.751 -5.759 7.907 1.00 96.69 82 GLU A CA 1
ATOM 664 C C . GLU A 1 82 ? 12.888 -6.007 6.657 1.00 96.69 82 GLU A C 1
ATOM 666 O O . GLU A 1 82 ? 13.406 -6.010 5.541 1.00 96.69 82 GLU A O 1
ATOM 671 N N . GLY A 1 83 ? 11.576 -6.202 6.824 1.00 97.25 83 GLY A N 1
ATOM 672 C CA . GLY A 1 83 ? 10.648 -6.423 5.712 1.00 97.25 83 GLY A CA 1
ATOM 673 C C . GLY A 1 83 ? 10.242 -5.138 4.984 1.00 97.25 83 GLY A C 1
ATOM 674 O O . GLY A 1 83 ? 10.679 -4.025 5.298 1.00 97.25 83 GLY A O 1
ATOM 675 N N . TYR A 1 84 ? 9.334 -5.269 4.014 1.00 98.25 84 TYR A N 1
ATOM 676 C CA . TYR A 1 84 ? 8.781 -4.115 3.309 1.00 98.25 84 TYR A CA 1
ATOM 677 C C . TYR A 1 84 ? 8.063 -3.143 4.261 1.00 98.25 84 TYR A C 1
ATOM 679 O O . TYR A 1 84 ? 6.980 -3.416 4.773 1.00 98.25 84 TYR A O 1
ATOM 687 N N . ARG A 1 85 ? 8.649 -1.957 4.457 1.00 97.56 85 ARG A N 1
ATOM 688 C CA . ARG A 1 85 ? 8.177 -0.956 5.431 1.00 97.56 85 ARG A CA 1
ATOM 689 C C . ARG A 1 85 ? 7.005 -0.077 4.983 1.00 97.56 85 ARG A C 1
ATOM 691 O O . ARG A 1 85 ? 6.558 0.750 5.764 1.00 97.56 85 ARG A O 1
ATOM 698 N N . GLY A 1 86 ? 6.561 -0.135 3.725 1.00 96.62 86 GLY A N 1
ATOM 699 C CA . GLY A 1 86 ? 5.432 0.685 3.235 1.00 96.62 86 GLY A CA 1
ATOM 700 C C . GLY A 1 86 ? 5.618 2.214 3.279 1.00 96.62 86 GLY A C 1
ATOM 701 O O . GLY A 1 86 ? 4.710 2.956 2.916 1.00 96.62 86 GLY A O 1
ATOM 702 N N . GLY A 1 87 ? 6.799 2.707 3.664 1.00 96.75 87 GLY A N 1
ATOM 703 C CA . GLY A 1 87 ? 7.054 4.128 3.932 1.00 96.75 87 GLY A CA 1
ATOM 704 C C . GLY A 1 87 ? 6.934 4.527 5.408 1.00 96.75 87 GLY A C 1
ATOM 705 O O . GLY A 1 87 ? 7.038 5.716 5.704 1.00 96.75 87 GLY A O 1
ATOM 706 N N . LEU A 1 88 ? 6.741 3.565 6.314 1.00 97.81 88 LEU A N 1
ATOM 707 C CA . LEU A 1 88 ? 6.855 3.751 7.760 1.00 97.81 88 LEU A CA 1
ATOM 708 C C . LEU A 1 88 ? 8.325 3.889 8.186 1.00 97.81 88 LEU A C 1
ATOM 710 O O . LEU A 1 88 ? 9.241 3.378 7.532 1.00 97.81 88 LEU A O 1
ATOM 714 N N . ASP A 1 89 ? 8.543 4.601 9.286 1.00 97.31 89 ASP A N 1
ATOM 715 C CA . ASP A 1 89 ? 9.844 4.826 9.901 1.00 97.31 89 ASP A CA 1
ATOM 716 C C . ASP A 1 89 ? 10.228 3.644 10.794 1.00 97.31 89 ASP A C 1
ATOM 718 O O . ASP A 1 89 ? 9.549 3.328 11.768 1.00 97.31 89 ASP A O 1
ATOM 722 N N . THR A 1 90 ? 11.355 3.018 10.465 1.00 97.25 90 THR A N 1
ATOM 723 C CA . THR A 1 90 ? 11.904 1.866 11.186 1.00 97.25 90 THR A CA 1
ATOM 724 C C . THR A 1 90 ? 13.097 2.224 12.075 1.00 97.25 90 THR A C 1
ATOM 726 O O . THR A 1 90 ? 13.678 1.347 12.714 1.00 97.25 90 THR A O 1
ATOM 729 N N . GLN A 1 91 ? 13.482 3.505 12.125 1.00 96.12 91 GLN A N 1
ATOM 730 C CA . GLN A 1 91 ? 14.691 3.966 12.810 1.00 96.12 91 GLN A CA 1
ATOM 731 C C . GLN A 1 91 ? 14.394 4.893 13.989 1.00 96.12 91 GLN A C 1
ATOM 733 O O . GLN A 1 91 ? 14.963 4.702 15.063 1.00 96.12 91 GLN A O 1
ATOM 738 N N . HIS A 1 92 ? 13.510 5.879 13.812 1.00 95.38 92 HIS A N 1
ATOM 739 C CA . HIS A 1 92 ? 13.323 6.964 14.784 1.00 95.38 92 HIS A CA 1
ATOM 740 C C . HIS A 1 92 ? 11.949 6.951 15.476 1.00 95.38 92 HIS A C 1
ATOM 742 O O . HIS A 1 92 ? 11.682 7.818 16.307 1.00 95.38 92 HIS A O 1
ATOM 748 N N . GLY A 1 93 ? 11.083 5.978 15.167 1.00 93.44 93 GLY A N 1
ATOM 749 C CA . GLY A 1 93 ? 9.757 5.827 15.779 1.00 93.44 93 GLY A CA 1
ATOM 750 C C . GLY A 1 93 ? 8.753 6.926 15.409 1.00 93.44 93 GLY A C 1
ATOM 751 O O . GLY A 1 93 ? 7.770 7.126 16.120 1.00 93.44 93 GLY A O 1
ATOM 752 N N . GLN A 1 94 ? 8.974 7.656 14.312 1.00 93.94 94 GLN A N 1
ATOM 753 C CA . GLN A 1 94 ? 8.129 8.787 13.906 1.00 93.94 94 GLN A CA 1
ATOM 754 C C . GLN A 1 94 ? 6.752 8.371 13.387 1.00 93.94 94 GLN A C 1
ATOM 756 O O . GLN A 1 94 ? 5.866 9.214 13.274 1.00 93.94 94 GLN A O 1
ATOM 761 N N . THR A 1 95 ? 6.558 7.093 13.058 1.00 96.75 95 THR A N 1
ATOM 762 C CA . THR A 1 95 ? 5.313 6.575 12.473 1.00 96.75 95 THR A CA 1
ATOM 763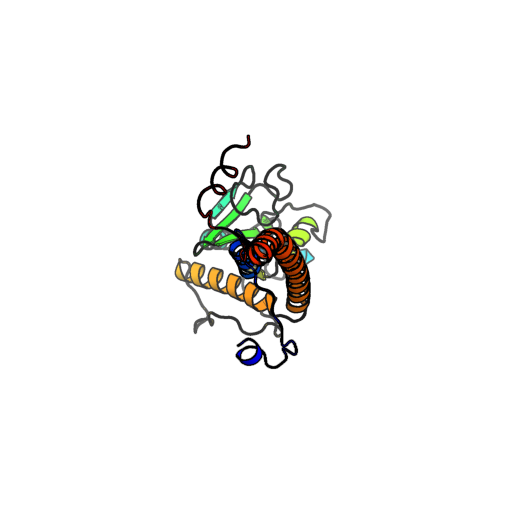 C C . THR A 1 95 ? 4.663 5.501 13.342 1.00 96.75 95 THR A C 1
ATOM 765 O O . THR A 1 95 ? 3.984 4.619 12.825 1.00 96.75 95 THR A O 1
ATOM 768 N N . GLY A 1 96 ? 4.863 5.582 14.658 1.00 95.75 96 GLY A N 1
ATOM 769 C CA . GLY A 1 96 ? 4.394 4.581 15.613 1.00 95.75 96 GLY A CA 1
ATOM 770 C C . GLY A 1 96 ? 5.476 3.556 15.946 1.00 95.75 96 GLY A C 1
ATOM 771 O O . GLY A 1 96 ? 6.591 3.606 15.429 1.00 95.75 96 GLY A O 1
ATOM 772 N N . THR A 1 97 ? 5.148 2.642 16.854 1.00 97.38 97 THR A N 1
ATOM 773 C CA . THR A 1 97 ? 6.073 1.606 17.346 1.00 97.38 97 THR A CA 1
ATOM 774 C C . THR A 1 97 ? 5.817 0.241 16.724 1.00 97.38 97 THR A C 1
ATOM 776 O O . THR A 1 97 ? 6.725 -0.579 16.655 1.00 97.38 97 THR A O 1
ATOM 779 N N . GLU A 1 98 ? 4.592 -0.010 16.269 1.00 97.94 98 GLU A N 1
ATOM 780 C CA . GLU A 1 98 ? 4.171 -1.273 15.673 1.00 97.94 98 GLU A CA 1
ATOM 781 C C . GLU A 1 98 ? 3.257 -1.031 14.473 1.00 97.94 98 GLU A C 1
ATOM 783 O O . GLU A 1 98 ? 2.681 0.048 14.317 1.00 97.94 98 GLU A O 1
ATOM 788 N N . SER A 1 99 ? 3.112 -2.053 13.637 1.00 98.44 99 SER A N 1
ATOM 789 C CA . SER A 1 99 ? 2.090 -2.105 12.597 1.00 98.44 99 SER A CA 1
ATOM 790 C C . SER A 1 99 ? 1.623 -3.541 12.354 1.00 98.44 99 SER A C 1
ATOM 792 O O . SER A 1 99 ? 2.067 -4.467 13.029 1.00 98.44 99 SER A O 1
ATOM 794 N N . VAL A 1 100 ? 0.726 -3.734 11.386 1.00 98.62 100 VAL A N 1
ATOM 795 C CA . VAL A 1 100 ? 0.315 -5.053 10.895 1.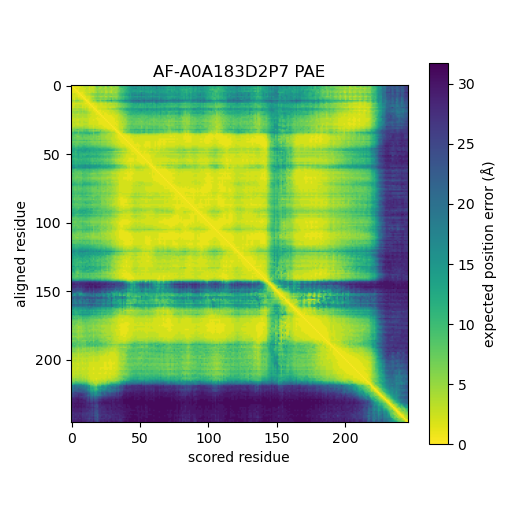00 98.62 100 VAL A CA 1
ATOM 796 C C . VAL A 1 100 ? 0.979 -5.316 9.548 1.00 98.62 100 VAL A C 1
ATOM 798 O O . VAL A 1 100 ? 0.952 -4.473 8.651 1.00 98.62 100 VAL A O 1
ATOM 801 N N . TYR A 1 101 ? 1.556 -6.501 9.397 1.00 98.69 101 TYR A N 1
ATOM 802 C CA . TYR A 1 101 ? 2.263 -6.933 8.198 1.00 98.69 101 TYR A CA 1
ATOM 803 C C . TYR A 1 101 ? 1.909 -8.384 7.868 1.00 98.69 101 TYR A C 1
ATOM 805 O O . TYR A 1 101 ? 1.605 -9.182 8.754 1.00 98.69 101 TYR A O 1
ATOM 813 N N . CYS A 1 102 ? 1.957 -8.764 6.592 1.00 98.31 102 CYS A N 1
ATOM 814 C CA . CYS A 1 102 ? 1.965 -10.179 6.235 1.00 98.31 102 CYS A CA 1
ATOM 815 C C . CYS A 1 102 ? 2.697 -10.454 4.924 1.00 98.31 102 CYS A C 1
ATOM 817 O O . CYS A 1 102 ? 2.821 -9.586 4.059 1.00 98.31 102 CYS A O 1
ATOM 819 N N . GLN A 1 103 ? 3.091 -11.715 4.749 1.00 97.94 103 GLN A N 1
ATOM 820 C CA . GLN A 1 103 ? 3.419 -12.264 3.442 1.00 97.94 103 GLN A CA 1
ATOM 821 C C . GLN A 1 103 ? 2.232 -13.053 2.891 1.00 97.94 103 GLN A C 1
ATOM 823 O O . GLN A 1 103 ? 1.647 -13.908 3.565 1.00 97.94 103 GLN A O 1
ATOM 828 N N . PHE A 1 104 ? 1.871 -12.771 1.642 1.00 97.44 104 PHE A N 1
ATOM 829 C CA . PHE A 1 104 ? 0.775 -13.428 0.947 1.00 97.44 104 PHE A CA 1
ATOM 830 C C . PHE A 1 104 ? 1.163 -13.720 -0.500 1.00 97.44 104 PHE A C 1
ATOM 832 O O . PHE A 1 104 ? 1.368 -12.807 -1.293 1.00 97.44 104 PHE A O 1
ATOM 839 N N . ARG A 1 105 ? 1.257 -15.008 -0.860 1.00 95.31 105 ARG A N 1
ATOM 840 C CA . ARG A 1 105 ? 1.624 -15.465 -2.217 1.00 95.31 105 ARG A CA 1
ATOM 841 C C . ARG A 1 105 ? 2.918 -14.814 -2.740 1.00 95.31 105 ARG A C 1
ATOM 843 O O . ARG A 1 105 ? 2.934 -14.293 -3.850 1.00 95.31 105 ARG A O 1
ATOM 850 N N . GLN A 1 106 ? 3.976 -14.855 -1.922 1.00 94.62 106 GLN A N 1
ATOM 851 C CA . GLN A 1 106 ? 5.299 -14.263 -2.205 1.00 94.62 106 GLN A CA 1
ATOM 852 C C . GLN A 1 106 ? 5.290 -12.732 -2.362 1.00 94.62 106 GLN A C 1
ATOM 854 O O . GLN A 1 106 ? 6.227 -12.156 -2.904 1.00 94.62 106 GLN A O 1
ATOM 859 N N . ARG A 1 107 ? 4.232 -12.067 -1.888 1.00 96.00 107 ARG A N 1
ATOM 860 C CA . ARG A 1 107 ? 4.127 -10.609 -1.846 1.00 96.00 107 ARG A CA 1
ATOM 861 C C . ARG A 1 107 ? 4.142 -10.145 -0.404 1.00 96.00 107 ARG A C 1
ATOM 863 O O . ARG A 1 107 ? 3.517 -10.775 0.449 1.00 96.00 107 ARG A O 1
ATOM 870 N N . GLU A 1 108 ? 4.819 -9.042 -0.150 1.00 98.25 108 GLU A N 1
ATOM 871 C CA . GLU A 1 108 ? 4.836 -8.399 1.159 1.00 98.25 108 GLU A CA 1
ATOM 872 C C . GLU A 1 108 ? 3.744 -7.337 1.227 1.00 98.25 108 GLU A C 1
ATOM 874 O O . GLU A 1 108 ? 3.555 -6.570 0.281 1.00 98.25 108 GLU A O 1
ATOM 879 N N . ILE A 1 109 ? 3.014 -7.288 2.338 1.00 98.56 109 ILE A N 1
ATOM 880 C CA . ILE A 1 109 ? 1.920 -6.341 2.539 1.00 98.56 109 ILE A CA 1
ATOM 881 C C . ILE A 1 109 ? 2.126 -5.638 3.875 1.00 98.56 109 ILE A C 1
ATOM 883 O O . ILE A 1 109 ? 2.081 -6.279 4.925 1.00 98.56 109 ILE A O 1
ATOM 887 N N . MET A 1 110 ? 2.320 -4.322 3.823 1.00 98.75 110 MET A N 1
ATOM 888 C CA . MET A 1 110 ? 2.348 -3.451 4.997 1.00 98.75 110 MET A CA 1
ATOM 889 C C . MET A 1 110 ? 1.000 -2.749 5.148 1.00 98.75 110 MET A C 1
ATOM 891 O O . MET A 1 110 ? 0.497 -2.159 4.193 1.00 98.75 110 MET A O 1
ATOM 895 N N . PHE A 1 111 ? 0.413 -2.772 6.339 1.00 98.69 111 PHE A N 1
ATOM 896 C CA . PHE A 1 111 ? -0.817 -2.035 6.604 1.00 98.69 111 PHE A CA 1
ATOM 897 C C . PHE A 1 111 ? -0.517 -0.712 7.301 1.00 98.69 111 PHE A C 1
ATOM 899 O O . PHE A 1 111 ? 0.240 -0.661 8.261 1.00 98.69 111 PHE A O 1
ATOM 906 N N . HIS A 1 112 ? -1.138 0.373 6.851 1.00 98.56 112 HIS A N 1
ATOM 907 C CA . HIS A 1 112 ? -1.143 1.646 7.562 1.00 98.56 112 HIS A CA 1
ATOM 908 C C . HIS A 1 112 ? -2.397 1.714 8.433 1.00 98.56 112 HIS A C 1
ATOM 910 O O . HIS A 1 112 ? -3.456 2.167 7.998 1.00 98.56 112 HIS A O 1
ATOM 916 N N . VAL A 1 113 ? -2.298 1.214 9.664 1.00 98.06 113 VAL A N 1
ATOM 917 C CA . VAL A 1 113 ? -3.437 1.161 10.589 1.00 98.06 113 VAL A CA 1
ATOM 918 C C . VAL A 1 113 ? -3.610 2.511 11.279 1.00 98.06 113 VAL A C 1
ATOM 920 O O . VAL A 1 113 ? -2.723 2.957 12.007 1.00 98.06 113 VAL A O 1
ATOM 923 N N . SER A 1 114 ? -4.763 3.160 11.092 1.00 96.81 114 SER A N 1
ATOM 924 C CA . SER A 1 114 ? -4.999 4.529 11.571 1.00 96.81 114 SER A CA 1
ATOM 925 C C . SER A 1 114 ? -4.749 4.687 13.070 1.00 96.81 114 SER A C 1
ATOM 927 O O . SER A 1 114 ? -4.163 5.680 13.486 1.00 96.81 114 SER A O 1
ATOM 929 N N . THR A 1 115 ? -5.115 3.689 13.878 1.00 96.25 115 THR A N 1
ATOM 930 C CA . THR A 1 115 ? -4.934 3.696 15.337 1.00 96.25 115 THR A CA 1
ATOM 931 C C . THR A 1 115 ? -3.514 3.345 15.799 1.00 96.25 115 THR A C 1
ATOM 933 O O . THR A 1 115 ? -3.230 3.507 16.980 1.00 96.25 115 THR A O 1
ATOM 936 N N . MET A 1 116 ? -2.642 2.836 14.919 1.00 97.00 116 MET A N 1
ATOM 937 C CA . MET A 1 116 ? -1.231 2.527 15.227 1.00 97.00 116 MET A CA 1
ATOM 938 C C . MET A 1 116 ? -0.280 3.645 14.787 1.00 97.00 116 MET A C 1
ATOM 940 O O . MET A 1 116 ? 0.830 3.758 15.302 1.00 97.00 116 MET A O 1
ATOM 944 N N . LEU A 1 117 ? -0.730 4.508 13.873 1.00 96.81 117 LEU A N 1
ATOM 945 C CA . LEU A 1 117 ? -0.026 5.736 13.525 1.00 96.81 117 LEU A CA 1
ATOM 946 C C . LEU A 1 117 ? -0.149 6.775 14.658 1.00 96.81 117 LEU A C 1
ATOM 948 O O . LEU A 1 117 ? -1.172 6.809 15.358 1.00 96.81 117 LEU A O 1
ATOM 952 N N . PRO A 1 118 ? 0.846 7.665 14.836 1.00 94.94 118 PRO A N 1
ATOM 953 C CA . PRO A 1 118 ? 0.841 8.643 15.917 1.00 94.94 118 PRO A CA 1
ATOM 954 C C . PRO A 1 118 ? -0.411 9.516 15.905 1.00 94.94 118 PRO A C 1
ATOM 956 O O . PRO A 1 118 ? -0.923 9.884 14.846 1.00 94.94 118 PRO A O 1
ATOM 959 N N . TYR A 1 119 ? -0.903 9.829 17.100 1.00 93.44 119 TYR A N 1
ATOM 960 C CA . TYR A 1 119 ? -1.973 10.795 17.308 1.00 93.44 119 TYR A CA 1
ATOM 961 C C . TYR A 1 119 ? -1.369 12.132 17.733 1.00 93.44 119 TYR A C 1
ATOM 963 O O . TYR A 1 119 ? -0.599 12.182 18.694 1.00 93.44 119 TYR A O 1
ATOM 971 N N . THR A 1 120 ? -1.753 13.214 17.061 1.00 92.19 120 THR A N 1
ATOM 972 C CA . THR A 1 120 ? -1.286 14.565 17.398 1.00 92.19 120 THR A CA 1
ATOM 973 C C . THR A 1 120 ? -2.419 15.356 18.040 1.00 92.19 120 THR A C 1
ATOM 975 O O . THR A 1 120 ? -3.390 15.710 17.375 1.00 92.19 120 THR A O 1
ATOM 978 N N . ALA A 1 121 ? -2.322 15.653 19.337 1.00 89.75 121 ALA A N 1
ATOM 979 C CA . ALA A 1 121 ? -3.329 16.468 20.014 1.00 89.75 121 ALA A CA 1
ATOM 980 C C . ALA A 1 121 ? -3.384 17.886 19.411 1.00 89.75 121 ALA A C 1
ATOM 982 O O . ALA A 1 121 ? -2.349 18.512 19.198 1.00 89.75 121 ALA A O 1
ATOM 983 N N . GLY A 1 122 ? -4.590 18.388 19.131 1.00 88.75 122 GLY A N 1
ATOM 984 C CA . GLY A 1 122 ? -4.802 19.704 18.512 1.00 88.75 122 GLY A CA 1
ATOM 985 C C . GLY A 1 122 ? -4.729 19.723 16.979 1.00 88.75 122 GLY A C 1
ATOM 986 O O . GLY A 1 122 ? -5.181 20.689 16.373 1.00 88.75 122 GLY A O 1
ATOM 987 N N . ASP A 1 123 ? -4.242 18.656 16.337 1.00 92.06 123 ASP A N 1
ATOM 988 C CA . ASP A 1 123 ? -4.312 18.501 14.882 1.00 92.06 123 ASP A CA 1
ATOM 989 C C . ASP A 1 123 ? -5.629 17.817 14.493 1.00 92.06 123 ASP A C 1
ATOM 991 O O . ASP A 1 123 ? -5.738 16.591 14.484 1.00 92.06 123 ASP A O 1
ATOM 995 N N . MET A 1 124 ? -6.656 18.605 14.172 1.00 88.88 124 MET A N 1
ATOM 996 C CA . MET A 1 124 ? -7.965 18.062 13.785 1.00 88.88 124 MET A CA 1
ATOM 997 C C . MET A 1 124 ? -7.914 17.228 12.496 1.00 88.88 124 MET A C 1
ATOM 999 O O . MET A 1 124 ? -8.732 16.330 12.330 1.00 88.88 124 MET A O 1
ATOM 1003 N N . GLN A 1 125 ? -6.957 17.495 11.601 1.00 89.94 125 GLN A N 1
ATOM 1004 C CA . GLN A 1 125 ? -6.822 16.762 10.338 1.00 89.94 125 GLN A CA 1
ATOM 1005 C C . GLN A 1 125 ? -5.942 15.515 10.462 1.00 89.94 125 GLN A C 1
ATOM 1007 O O . GLN A 1 125 ? -5.895 14.717 9.526 1.00 89.94 125 GLN A O 1
ATOM 1012 N N . GLN A 1 126 ? -5.237 15.348 11.589 1.00 94.19 126 GLN A N 1
ATOM 1013 C CA . GLN A 1 126 ? -4.298 14.249 11.831 1.00 94.19 126 GLN A CA 1
ATOM 1014 C C . GLN A 1 126 ? -3.378 14.021 10.622 1.00 94.19 126 GLN A C 1
ATOM 1016 O O . GLN A 1 126 ? -3.299 12.921 10.063 1.00 94.19 126 GLN A O 1
ATOM 1021 N N . LEU A 1 127 ? -2.679 15.078 10.200 1.00 92.56 127 LEU A N 1
ATOM 1022 C CA . LEU A 1 127 ? -1.929 15.130 8.943 1.00 92.56 127 LEU A CA 1
ATOM 1023 C C . LEU A 1 127 ? -0.913 13.994 8.809 1.00 92.56 127 LEU A C 1
ATOM 1025 O O . LEU A 1 127 ? -0.696 13.504 7.703 1.00 92.56 127 LEU A O 1
ATOM 1029 N N . GLN A 1 128 ? -0.319 13.537 9.915 1.00 91.06 128 GLN A N 1
ATOM 1030 C CA . GLN A 1 128 ? 0.591 12.388 9.897 1.00 91.06 128 GLN A CA 1
ATOM 1031 C C . GLN A 1 128 ? -0.129 11.110 9.455 1.00 91.06 128 GLN A C 1
ATOM 1033 O O . GLN A 1 128 ? 0.339 10.418 8.556 1.00 91.06 128 GLN A O 1
ATOM 1038 N N . ARG A 1 129 ? -1.318 10.831 9.998 1.00 95.50 129 ARG A N 1
ATOM 1039 C CA . ARG A 1 129 ? -2.125 9.662 9.616 1.00 95.50 129 ARG A CA 1
ATOM 1040 C C . ARG A 1 129 ? -2.588 9.763 8.168 1.00 95.50 129 ARG A C 1
ATOM 1042 O O . ARG A 1 129 ? -2.406 8.826 7.389 1.00 95.50 129 ARG A O 1
ATOM 1049 N N . LYS A 1 130 ? -3.106 10.937 7.797 1.00 94.06 130 LYS A N 1
ATOM 1050 C CA . LYS A 1 130 ? -3.573 11.242 6.441 1.00 94.06 130 LYS A CA 1
ATOM 1051 C C . LYS A 1 130 ? -2.453 11.148 5.406 1.00 94.06 130 LYS A C 1
ATOM 1053 O O . LYS A 1 130 ? -2.686 10.661 4.308 1.00 94.06 130 LYS A O 1
ATOM 1058 N N . ARG A 1 131 ? -1.225 11.555 5.739 1.00 94.56 131 ARG A N 1
ATOM 1059 C CA . ARG A 1 131 ? -0.066 11.450 4.839 1.00 94.56 131 ARG A CA 1
ATOM 1060 C C . ARG A 1 131 ? 0.246 10.005 4.462 1.00 94.56 131 ARG A C 1
ATOM 1062 O O . ARG A 1 131 ? 0.666 9.771 3.334 1.00 94.56 131 ARG A O 1
ATOM 1069 N N . HIS A 1 132 ? 0.094 9.054 5.377 1.00 94.12 132 HIS A N 1
ATOM 1070 C CA . HIS A 1 132 ? 0.337 7.647 5.062 1.00 94.12 132 HIS A CA 1
ATOM 1071 C C . HIS A 1 132 ? -0.872 7.046 4.346 1.00 94.12 132 HIS A C 1
ATOM 1073 O O . HIS A 1 132 ? -0.770 6.702 3.172 1.00 94.12 132 HIS A O 1
ATOM 1079 N N . ILE A 1 133 ? -2.033 7.040 5.003 1.00 94.12 133 ILE A N 1
ATOM 1080 C CA . ILE A 1 133 ? -3.238 6.368 4.495 1.00 94.12 133 ILE A CA 1
ATOM 1081 C C . ILE A 1 133 ? -3.800 7.055 3.244 1.00 94.12 133 ILE A C 1
ATOM 1083 O O . ILE A 1 133 ? -4.211 6.392 2.301 1.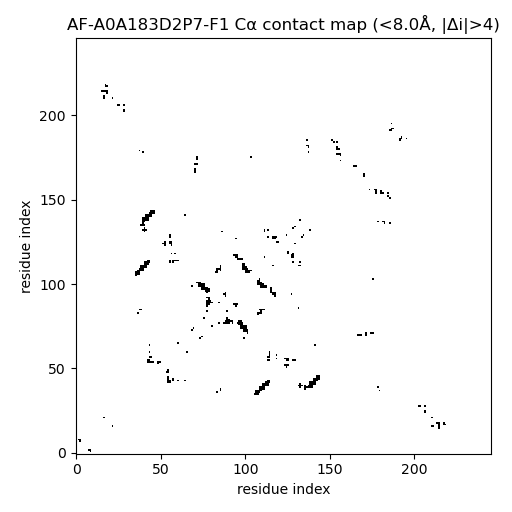00 94.12 133 ILE A O 1
ATOM 1087 N N . GLY A 1 134 ? -3.789 8.388 3.190 1.00 89.62 134 GLY A N 1
ATOM 1088 C CA . GLY A 1 134 ? -4.275 9.153 2.037 1.00 89.62 134 GLY A CA 1
ATOM 1089 C C . GLY A 1 134 ? -3.391 9.042 0.790 1.00 89.62 134 GLY A C 1
ATOM 1090 O O . GLY A 1 134 ? -3.815 9.456 -0.287 1.00 89.62 134 GLY A O 1
ATOM 1091 N N . ASN A 1 135 ? -2.182 8.487 0.923 1.00 92.94 135 ASN A N 1
ATOM 1092 C CA . ASN A 1 135 ? -1.304 8.146 -0.197 1.00 92.94 135 ASN A CA 1
ATOM 1093 C C . ASN A 1 135 ? -1.363 6.657 -0.574 1.00 92.94 135 ASN A C 1
ATOM 1095 O O . ASN A 1 135 ? -0.669 6.246 -1.510 1.00 92.94 135 ASN A O 1
ATOM 1099 N N . ASP A 1 136 ? -2.163 5.854 0.128 1.00 91.62 136 ASP A N 1
ATOM 1100 C CA . ASP A 1 136 ? -2.440 4.483 -0.277 1.00 91.62 136 ASP A CA 1
ATOM 1101 C C . ASP A 1 136 ? -3.516 4.477 -1.361 1.00 91.62 136 ASP A C 1
ATOM 1103 O O . ASP A 1 136 ? -4.476 5.249 -1.333 1.00 91.62 136 ASP A O 1
ATOM 1107 N N . ILE A 1 137 ? -3.353 3.595 -2.346 1.00 90.94 137 ILE A N 1
ATOM 1108 C CA . ILE A 1 137 ? -4.304 3.478 -3.459 1.00 90.94 137 ILE A CA 1
ATOM 1109 C C . ILE A 1 137 ? -5.600 2.815 -2.979 1.00 90.94 137 ILE A C 1
ATOM 1111 O O . ILE A 1 137 ? -6.686 3.147 -3.455 1.00 90.94 137 ILE A O 1
ATOM 1115 N N . VAL A 1 138 ? -5.483 1.883 -2.031 1.00 94.12 138 VAL A N 1
ATOM 1116 C CA . VAL A 1 138 ? -6.592 1.104 -1.482 1.00 94.12 138 VAL A CA 1
ATOM 1117 C C . VAL A 1 138 ? -6.548 1.169 0.041 1.00 94.12 138 VAL A C 1
ATOM 1119 O O . VAL A 1 138 ? -5.491 1.014 0.653 1.00 94.12 138 VAL A O 1
ATOM 1122 N N . ALA A 1 139 ? -7.716 1.354 0.653 1.00 95.38 139 ALA A N 1
ATOM 1123 C CA . ALA A 1 139 ? -7.885 1.316 2.096 1.00 95.38 139 ALA A CA 1
ATOM 1124 C C . ALA A 1 139 ? -9.078 0.436 2.490 1.00 95.38 139 ALA A C 1
ATOM 1126 O O . ALA A 1 139 ? -10.092 0.374 1.794 1.00 95.38 139 ALA A O 1
ATOM 1127 N N . ILE A 1 140 ? -8.950 -0.230 3.632 1.00 94.88 140 ILE A N 1
ATOM 1128 C CA . ILE A 1 140 ? -10.023 -0.939 4.319 1.00 94.88 140 ILE A CA 1
ATOM 1129 C C . ILE A 1 140 ? -10.653 0.036 5.304 1.00 94.88 140 ILE A C 1
ATOM 1131 O O . ILE A 1 140 ? -9.950 0.618 6.128 1.00 94.88 140 ILE A O 1
ATOM 1135 N N . VAL A 1 141 ? -11.974 0.162 5.279 1.00 93.44 141 VAL A N 1
ATOM 1136 C CA . VAL A 1 141 ? -12.705 0.808 6.369 1.00 93.44 141 VAL A CA 1
ATOM 1137 C C . VAL A 1 141 ? -13.356 -0.290 7.199 1.00 93.44 141 VAL A C 1
ATOM 1139 O O . VAL A 1 141 ? -14.224 -1.014 6.715 1.00 93.44 141 VAL A O 1
ATOM 1142 N N . PHE A 1 142 ? -12.908 -0.452 8.442 1.00 93.00 142 PHE A N 1
ATOM 1143 C CA . PHE A 1 142 ? -13.561 -1.343 9.391 1.00 93.00 142 PHE A CA 1
ATOM 1144 C C . PHE A 1 142 ? -14.743 -0.601 10.013 1.00 93.00 142 PHE A C 1
ATOM 1146 O O . PHE A 1 142 ? -14.562 0.331 10.800 1.00 93.00 142 PHE A O 1
ATOM 1153 N N . GLN A 1 143 ? -15.949 -1.016 9.632 1.00 84.94 143 GLN A N 1
ATOM 1154 C CA . GLN A 1 143 ? -17.219 -0.459 10.085 1.00 84.94 143 GLN A CA 1
ATOM 1155 C C . GLN A 1 143 ? -18.102 -1.545 10.697 1.00 84.94 143 GLN A C 1
ATOM 1157 O O . GLN A 1 143 ? -17.975 -2.730 10.396 1.00 84.94 143 GLN A O 1
ATOM 1162 N N . 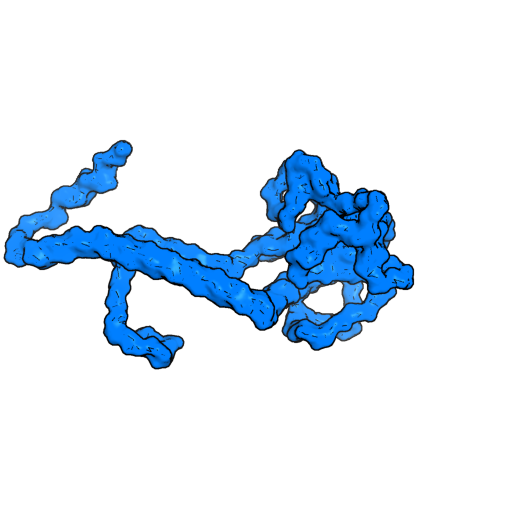VAL A 1 144 ? -19.090 -1.101 11.473 1.00 65.38 144 VAL A N 1
ATOM 1163 C CA . VAL A 1 144 ? -20.202 -1.937 11.952 1.00 65.38 144 VAL A CA 1
ATOM 1164 C C . VAL A 1 144 ? -21.420 -1.886 10.991 1.00 65.38 144 VAL A C 1
ATOM 1166 O O . VAL A 1 144 ? -22.507 -2.320 11.344 1.00 65.38 144 VAL A O 1
ATOM 1169 N N . SER A 1 145 ? -21.282 -1.374 9.757 1.00 54.72 145 SER A N 1
ATOM 1170 C CA . SER A 1 145 ? -22.254 -1.507 8.637 1.00 54.72 145 SER A CA 1
ATOM 1171 C C . SER A 1 145 ? -21.655 -0.975 7.314 1.00 54.72 145 SER A C 1
ATOM 1173 O O . SER A 1 145 ? -20.591 -0.376 7.357 1.00 54.72 145 SER A O 1
ATOM 1175 N N . VAL A 1 146 ? -22.282 -1.239 6.155 1.00 36.66 146 VAL A N 1
ATOM 1176 C CA . VAL A 1 146 ? -21.650 -1.264 4.807 1.00 36.66 146 VAL A CA 1
ATOM 1177 C C . VAL A 1 146 ? -21.982 -0.048 3.923 1.00 36.66 146 VAL A C 1
ATOM 1179 O O . VAL A 1 146 ? -23.155 0.292 3.791 1.00 36.66 146 VAL A O 1
ATOM 1182 N N . THR A 1 147 ? -20.993 0.499 3.196 1.00 50.56 147 THR A N 1
ATOM 1183 C CA . THR A 1 147 ? -21.177 1.350 1.990 1.00 50.56 147 THR A CA 1
ATOM 1184 C C . THR A 1 147 ? -20.064 1.144 0.936 1.00 50.56 147 THR A C 1
ATOM 1186 O O . THR A 1 147 ? -18.985 0.647 1.253 1.00 50.56 147 THR A O 1
ATOM 1189 N N . ALA A 1 148 ? -20.321 1.508 -0.334 1.00 46.03 148 ALA A N 1
ATOM 1190 C CA . ALA A 1 148 ? -19.365 1.491 -1.460 1.00 46.03 148 ALA A CA 1
ATOM 1191 C C . ALA A 1 148 ? -19.563 2.722 -2.382 1.00 46.03 148 ALA A C 1
ATOM 1193 O O . ALA A 1 148 ? -20.611 3.360 -2.314 1.00 46.03 148 ALA A O 1
ATOM 1194 N N . ARG A 1 149 ? -18.565 3.065 -3.221 1.00 54.28 149 ARG A N 1
ATOM 1195 C CA . ARG A 1 149 ? -18.628 4.141 -4.242 1.00 54.28 149 ARG A CA 1
ATOM 1196 C C . ARG A 1 149 ? -18.884 3.580 -5.648 1.00 54.28 149 ARG A C 1
ATOM 1198 O O . ARG A 1 149 ? -18.398 2.497 -5.964 1.00 54.28 149 ARG A O 1
ATOM 1205 N N . ASP A 1 150 ? -19.576 4.353 -6.485 1.00 62.34 150 ASP A N 1
ATOM 1206 C CA . ASP A 1 150 ? -20.091 3.915 -7.795 1.00 62.34 150 ASP A CA 1
ATOM 1207 C C . ASP A 1 150 ? -19.075 3.974 -8.955 1.00 62.34 150 ASP A C 1
ATOM 1209 O O . ASP A 1 150 ? -19.305 3.390 -10.011 1.00 62.34 150 ASP A O 1
ATOM 1213 N N . ASP A 1 151 ? -17.950 4.676 -8.797 1.00 71.88 151 ASP A N 1
ATOM 1214 C CA . ASP A 1 151 ? -17.007 4.998 -9.881 1.00 71.88 151 ASP A CA 1
ATOM 1215 C C . ASP A 1 151 ? -15.853 3.993 -10.054 1.00 71.88 151 ASP A C 1
ATOM 1217 O O . ASP A 1 151 ? -15.036 4.127 -10.971 1.00 71.88 151 ASP A O 1
ATOM 1221 N N . VAL A 1 152 ? -15.777 2.966 -9.203 1.00 64.75 152 VAL A N 1
ATOM 1222 C CA . VAL A 1 152 ? -14.726 1.941 -9.262 1.00 64.75 152 VAL A CA 1
ATOM 1223 C C . VAL A 1 152 ? -15.178 0.778 -10.157 1.00 64.75 152 VAL A C 1
ATOM 1225 O O . VAL A 1 152 ? -16.187 0.137 -9.851 1.00 64.75 152 VAL A O 1
ATOM 1228 N N . PRO A 1 153 ? -14.437 0.439 -11.236 1.00 68.69 153 PRO A N 1
ATOM 1229 C CA . PRO A 1 153 ? -14.756 -0.718 -12.064 1.00 68.69 153 PRO A CA 1
ATOM 1230 C C . PRO A 1 153 ? -14.780 -2.001 -11.236 1.00 68.69 153 PRO A C 1
ATOM 1232 O O . PRO A 1 153 ? -14.005 -2.160 -10.293 1.00 68.69 153 PRO A O 1
ATOM 1235 N N . PHE A 1 154 ? -15.622 -2.956 -11.623 1.00 76.94 154 PHE A N 1
ATOM 1236 C CA . PHE A 1 154 ? -15.678 -4.242 -10.942 1.00 76.94 154 PHE A CA 1
ATOM 1237 C C . PHE A 1 154 ? -14.301 -4.932 -10.926 1.00 76.94 154 PHE A C 1
ATOM 1239 O O . PHE A 1 154 ? -13.652 -5.095 -11.959 1.00 76.94 154 PHE A O 1
ATOM 1246 N N . PHE A 1 155 ? -13.884 -5.399 -9.750 1.00 77.75 155 PHE A N 1
ATOM 1247 C CA . PHE A 1 155 ? -12.684 -6.211 -9.568 1.00 77.75 155 PHE A CA 1
ATOM 1248 C C . PHE A 1 155 ? -13.034 -7.466 -8.770 1.00 77.75 155 PHE A C 1
ATOM 1250 O O . PHE A 1 155 ? -13.842 -7.419 -7.846 1.00 77.75 155 PHE A O 1
ATOM 1257 N N . GLY A 1 156 ? -12.455 -8.610 -9.125 1.00 72.81 156 GLY A N 1
ATOM 1258 C CA . GLY A 1 156 ? -12.702 -9.871 -8.426 1.00 72.81 156 GLY A CA 1
ATOM 1259 C C . GLY A 1 156 ? -11.925 -9.997 -7.105 1.00 72.81 156 GLY A C 1
ATOM 1260 O O . GLY A 1 156 ? -11.060 -9.168 -6.813 1.00 72.81 156 GLY A O 1
ATOM 1261 N N . PRO A 1 157 ? -12.160 -11.067 -6.327 1.00 79.62 157 PRO A N 1
ATOM 1262 C CA . PRO A 1 157 ? -13.280 -12.015 -6.437 1.00 79.62 157 PRO A CA 1
ATOM 1263 C C . PRO A 1 157 ? -14.654 -11.352 -6.200 1.00 79.62 157 PRO A C 1
ATOM 1265 O O . PRO A 1 157 ? -14.745 -10.310 -5.543 1.00 79.62 157 PRO A O 1
ATOM 1268 N N . THR A 1 158 ? -15.724 -11.923 -6.767 1.00 76.88 158 THR A N 1
ATOM 1269 C CA . THR A 1 158 ? -17.110 -11.526 -6.452 1.00 76.88 158 THR A CA 1
ATOM 1270 C C . THR A 1 158 ? -17.394 -11.789 -4.980 1.00 76.88 158 THR A C 1
ATOM 1272 O O . THR A 1 158 ? -16.869 -12.744 -4.409 1.00 76.88 158 THR A O 1
ATOM 1275 N N . LEU A 1 159 ? -18.240 -10.969 -4.361 1.00 74.19 159 LEU A N 1
ATOM 1276 C CA . LEU A 1 159 ? -18.747 -11.300 -3.033 1.00 74.19 159 LEU A CA 1
ATOM 1277 C C . LEU A 1 159 ? -19.555 -12.610 -3.111 1.00 74.19 159 LEU A C 1
ATOM 1279 O O . LEU A 1 159 ? -20.272 -12.810 -4.095 1.00 74.19 159 LEU A O 1
ATOM 1283 N N . PRO A 1 160 ? -19.440 -13.507 -2.117 1.00 74.44 160 PRO A N 1
ATOM 1284 C CA . PRO A 1 160 ? -20.328 -14.653 -2.009 1.00 74.44 160 PRO A CA 1
ATOM 1285 C C . PRO A 1 160 ? -21.768 -14.179 -1.784 1.00 74.44 160 PRO A C 1
ATOM 1287 O O . PRO A 1 160 ? -22.006 -13.047 -1.362 1.00 74.44 160 PRO A O 1
ATOM 1290 N N . ALA A 1 161 ? -22.729 -15.058 -2.059 1.00 69.19 161 ALA A N 1
ATOM 1291 C CA . ALA A 1 161 ? -24.135 -14.855 -1.735 1.00 69.19 161 ALA A CA 1
ATOM 1292 C C . ALA A 1 161 ? -24.539 -15.877 -0.652 1.00 69.19 161 ALA A C 1
ATOM 1294 O O . ALA A 1 161 ? -24.576 -17.069 -0.959 1.00 69.19 161 ALA A O 1
ATOM 1295 N N . PRO A 1 162 ? -24.820 -15.461 0.601 1.00 79.62 162 PRO A N 1
ATOM 1296 C CA . PRO A 1 162 ? -24.796 -14.090 1.126 1.00 79.62 162 PRO A CA 1
ATOM 1297 C C . PRO A 1 162 ? -23.367 -13.544 1.287 1.00 79.62 162 PRO A C 1
ATOM 1299 O O . PRO A 1 162 ? -22.420 -14.311 1.451 1.00 79.62 162 PRO A O 1
ATOM 1302 N N . SER A 1 163 ? -23.212 -12.215 1.286 1.00 78.88 163 SER A N 1
ATOM 1303 C CA . SER A 1 163 ? -21.920 -11.519 1.409 1.00 78.88 163 SER A CA 1
ATOM 1304 C C . SER A 1 163 ? -21.403 -11.514 2.852 1.00 78.88 163 SER A C 1
ATOM 1306 O O . SER A 1 163 ? -21.123 -10.465 3.430 1.00 78.88 163 SER A O 1
ATOM 1308 N N . ILE A 1 164 ? -21.337 -12.699 3.453 1.00 82.69 164 ILE A N 1
ATOM 1309 C CA . ILE A 1 164 ? -20.961 -12.937 4.841 1.00 82.69 164 ILE A CA 1
ATOM 1310 C C . ILE A 1 164 ? -19.805 -13.926 4.839 1.00 82.69 164 ILE A C 1
ATOM 1312 O O . ILE A 1 164 ? -19.885 -14.998 4.243 1.00 82.69 164 ILE A O 1
ATOM 1316 N N . PHE A 1 165 ? -18.744 -13.576 5.556 1.00 85.75 165 PHE A N 1
ATOM 1317 C CA . PHE A 1 165 ? -17.610 -14.454 5.785 1.00 85.75 165 PHE A CA 1
ATOM 1318 C C . PHE A 1 165 ? -17.497 -14.771 7.269 1.00 85.75 165 PHE A C 1
ATOM 1320 O O . PHE A 1 165 ? -17.715 -13.910 8.120 1.00 85.75 165 PHE A O 1
ATOM 1327 N N . ARG A 1 166 ? -17.120 -16.010 7.582 1.00 88.62 166 ARG A N 1
ATOM 1328 C CA . ARG A 1 166 ? -16.686 -16.367 8.933 1.00 88.62 166 ARG A CA 1
ATOM 1329 C C . ARG A 1 166 ? -15.225 -15.968 9.108 1.00 88.62 166 ARG A C 1
ATOM 1331 O O . ARG A 1 166 ? -14.444 -16.034 8.159 1.00 88.62 166 ARG A O 1
ATOM 1338 N N . LYS A 1 167 ? -14.847 -15.605 10.335 1.00 88.38 167 LYS A N 1
ATOM 1339 C CA . LYS A 1 167 ? -13.439 -15.453 10.715 1.00 88.38 167 LYS A CA 1
ATOM 1340 C C . LYS A 1 167 ? -12.669 -16.722 10.335 1.00 88.38 167 LYS A C 1
ATOM 1342 O O . LYS A 1 167 ? -13.073 -17.822 10.703 1.00 88.38 167 LYS A O 1
ATOM 1347 N N . GLY A 1 168 ? -11.554 -16.556 9.628 1.00 90.50 168 GLY A N 1
ATOM 1348 C CA . GLY A 1 168 ? -10.684 -17.662 9.246 1.00 90.50 168 GLY A CA 1
ATOM 1349 C C . GLY A 1 168 ? -9.834 -17.366 8.015 1.00 90.50 168 GLY A C 1
ATOM 1350 O O . GLY A 1 168 ? -9.865 -16.269 7.451 1.00 90.50 168 GLY A O 1
ATOM 1351 N N . GLN A 1 169 ? -9.081 -18.379 7.586 1.00 93.12 169 GLN A N 1
ATOM 1352 C C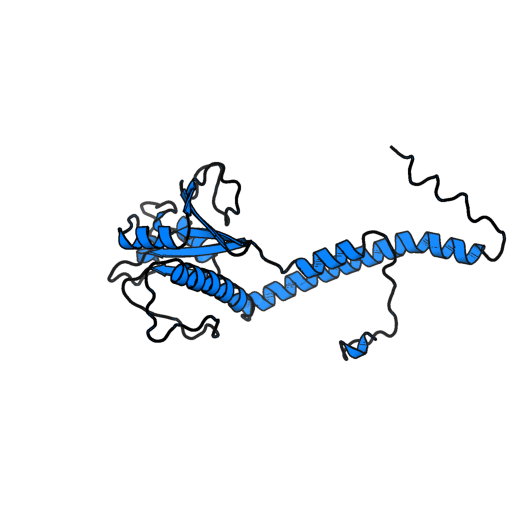A . GLN A 1 169 ? -8.134 -18.265 6.476 1.00 93.12 169 GLN A CA 1
ATOM 1353 C C . GLN A 1 169 ? -8.823 -17.990 5.131 1.00 93.12 169 GLN A C 1
ATOM 1355 O O . GLN A 1 169 ? -8.250 -17.316 4.279 1.00 93.12 169 GLN A O 1
ATOM 1360 N N . GLU A 1 170 ? -10.056 -18.463 4.939 1.00 92.19 170 GLU A N 1
ATOM 1361 C CA . GLU A 1 170 ? -10.837 -18.182 3.728 1.00 92.19 170 GLU A CA 1
ATOM 1362 C C . GLU A 1 170 ? -11.130 -16.688 3.580 1.00 92.19 170 GLU A C 1
ATOM 1364 O O . GLU A 1 170 ? -10.837 -16.105 2.536 1.00 92.19 170 GLU A O 1
ATOM 1369 N N . PHE A 1 171 ? -11.628 -16.052 4.648 1.00 92.25 171 PHE A N 1
ATOM 1370 C CA . PHE A 1 171 ? -11.862 -14.610 4.678 1.00 92.25 171 PHE A CA 1
ATOM 1371 C C . PHE A 1 171 ? -10.568 -13.828 4.451 1.00 92.25 171 PHE A C 1
ATOM 1373 O O . PHE A 1 171 ? -10.532 -12.933 3.607 1.00 92.25 171 PHE A O 1
ATOM 1380 N N . ARG A 1 172 ? -9.487 -14.206 5.146 1.00 94.69 172 ARG A N 1
ATOM 1381 C CA . ARG A 1 172 ? -8.165 -13.594 4.971 1.00 94.69 172 ARG A CA 1
ATOM 1382 C C . ARG A 1 172 ? -7.704 -13.668 3.513 1.00 94.69 172 ARG A C 1
ATOM 1384 O O . ARG A 1 172 ? -7.368 -12.648 2.920 1.00 94.69 172 ARG A O 1
ATOM 1391 N N . ASN A 1 173 ? -7.722 -14.859 2.914 1.00 9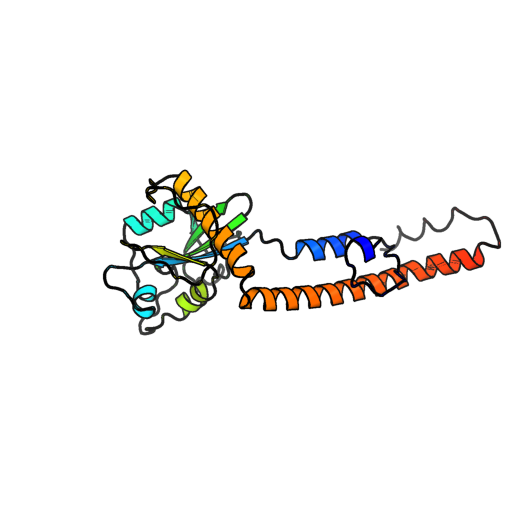5.56 173 ASN A N 1
ATOM 1392 C CA . ASN A 1 173 ? -7.293 -15.074 1.531 1.00 95.56 173 ASN A CA 1
ATOM 1393 C C . ASN A 1 173 ? -8.141 -14.272 0.541 1.00 95.56 173 ASN A C 1
ATOM 1395 O O . ASN A 1 173 ? -7.596 -13.679 -0.394 1.00 95.56 173 ASN A O 1
ATOM 1399 N N . PHE A 1 174 ? -9.459 -14.258 0.747 1.00 94.00 174 PHE A N 1
ATOM 1400 C CA . PHE A 1 174 ? -10.386 -13.469 -0.052 1.00 94.00 174 PHE A CA 1
ATOM 1401 C C . PHE A 1 174 ? -10.032 -11.983 0.023 1.00 94.00 174 PHE A C 1
ATOM 1403 O O . PHE A 1 174 ? -9.816 -11.360 -1.015 1.00 94.00 174 PHE A O 1
ATOM 1410 N N . LEU A 1 175 ? -9.914 -11.435 1.236 1.00 94.12 175 LEU A N 1
ATOM 1411 C CA . LEU A 1 175 ? -9.679 -10.015 1.465 1.00 94.12 175 LEU A CA 1
ATOM 1412 C C . LEU A 1 175 ? -8.327 -9.560 0.905 1.00 94.12 175 LEU A C 1
ATOM 1414 O O . LEU A 1 175 ? -8.284 -8.591 0.155 1.00 94.12 175 LEU A O 1
ATOM 1418 N N . LEU A 1 176 ? -7.237 -10.282 1.179 1.00 95.88 176 LEU A N 1
ATOM 1419 C CA . LEU A 1 176 ? -5.907 -9.928 0.661 1.00 95.88 176 LEU A CA 1
ATOM 1420 C C . LEU A 1 176 ? -5.855 -9.985 -0.872 1.00 95.88 176 LEU A C 1
ATOM 1422 O O . LEU A 1 176 ? -5.310 -9.088 -1.514 1.00 95.88 176 LEU A O 1
ATOM 1426 N N . THR A 1 177 ? -6.484 -10.999 -1.476 1.00 95.81 177 THR A N 1
ATOM 1427 C CA . THR A 1 177 ? -6.607 -11.083 -2.940 1.00 95.81 177 THR A CA 1
ATOM 1428 C C . THR A 1 177 ? -7.420 -9.911 -3.490 1.00 95.81 177 THR A C 1
ATOM 1430 O O . THR A 1 177 ? -7.050 -9.316 -4.500 1.00 95.81 177 THR A O 1
ATOM 1433 N N . LYS A 1 178 ? -8.520 -9.559 -2.817 1.00 93.12 178 LYS A N 1
ATOM 1434 C CA . LYS A 1 178 ? -9.406 -8.455 -3.191 1.00 93.12 178 LYS A CA 1
ATOM 1435 C C . LYS A 1 178 ? -8.679 -7.107 -3.141 1.00 93.12 178 LYS A C 1
ATOM 1437 O O . LYS A 1 178 ? -8.844 -6.329 -4.072 1.00 93.12 178 LYS A O 1
ATOM 1442 N N . LEU A 1 179 ? -7.843 -6.861 -2.130 1.00 95.19 179 LEU A N 1
ATOM 1443 C CA . LEU A 1 179 ? -7.036 -5.638 -2.004 1.00 95.19 179 LEU A CA 1
ATOM 1444 C C . LEU A 1 179 ? -5.994 -5.508 -3.119 1.00 95.19 179 LEU A C 1
ATOM 1446 O O . LEU A 1 179 ? -5.931 -4.479 -3.786 1.00 95.19 179 LEU A O 1
ATOM 1450 N N . ILE A 1 180 ? -5.240 -6.577 -3.388 1.00 94.69 180 ILE A N 1
ATOM 1451 C CA . ILE A 1 180 ? -4.264 -6.610 -4.490 1.00 94.69 180 ILE A CA 1
ATOM 1452 C C . ILE A 1 180 ? -4.958 -6.344 -5.831 1.00 94.69 180 ILE A C 1
ATOM 1454 O O . ILE A 1 180 ? -4.483 -5.556 -6.647 1.00 94.69 180 ILE A O 1
ATOM 1458 N N . ASN A 1 181 ? -6.107 -6.981 -6.060 1.00 92.50 181 ASN A N 1
ATOM 1459 C CA . ASN A 1 181 ? -6.877 -6.779 -7.282 1.00 92.50 181 ASN A CA 1
ATOM 1460 C C . ASN A 1 181 ? -7.446 -5.361 -7.386 1.00 92.50 181 ASN A C 1
ATOM 1462 O O . ASN A 1 181 ? -7.482 -4.826 -8.491 1.00 92.50 181 ASN A O 1
ATOM 1466 N N . ALA A 1 182 ? -7.868 -4.760 -6.270 1.00 89.81 182 ALA A N 1
ATOM 1467 C CA . ALA A 1 182 ? -8.334 -3.378 -6.228 1.00 89.81 182 ALA A CA 1
ATOM 1468 C C . ALA A 1 182 ? -7.227 -2.414 -6.666 1.00 89.81 182 ALA A C 1
ATOM 1470 O O . ALA A 1 182 ? -7.464 -1.561 -7.517 1.00 89.81 182 ALA A O 1
ATOM 1471 N N . GLU A 1 183 ? -6.009 -2.586 -6.152 1.00 91.25 183 GLU A N 1
ATOM 1472 C CA . GLU A 1 183 ? -4.876 -1.729 -6.507 1.00 91.25 183 GLU A CA 1
ATOM 1473 C C . GLU A 1 183 ? -4.472 -1.919 -7.975 1.00 91.25 183 GLU A C 1
ATOM 1475 O O . GLU A 1 183 ? -4.368 -0.951 -8.730 1.00 91.25 183 GLU A O 1
ATOM 1480 N N . ASN A 1 184 ? -4.367 -3.172 -8.430 1.00 90.50 184 ASN A N 1
ATOM 1481 C CA . ASN A 1 184 ? -4.092 -3.490 -9.835 1.00 90.50 184 ASN A CA 1
ATOM 1482 C C . ASN A 1 184 ? -5.173 -2.936 -10.783 1.00 90.50 184 ASN A C 1
ATOM 1484 O O . ASN A 1 184 ? -4.873 -2.547 -11.912 1.00 90.50 184 ASN A O 1
ATOM 1488 N N . ALA A 1 185 ? -6.438 -2.905 -10.350 1.00 88.25 185 ALA A N 1
ATOM 1489 C CA . ALA A 1 185 ? -7.529 -2.299 -11.107 1.00 88.25 185 ALA A CA 1
ATOM 1490 C C . ALA A 1 185 ? -7.445 -0.766 -11.093 1.00 88.25 185 ALA A C 1
ATOM 1492 O O . ALA A 1 185 ? -7.625 -0.140 -12.137 1.00 88.25 185 ALA A O 1
ATOM 1493 N N . ALA A 1 186 ? -7.109 -0.157 -9.954 1.00 87.38 186 ALA A N 1
ATOM 1494 C CA . ALA A 1 186 ? -6.944 1.286 -9.824 1.00 87.38 186 ALA A CA 1
ATOM 1495 C C . ALA A 1 186 ? -5.837 1.826 -10.743 1.00 87.38 186 ALA A C 1
ATOM 1497 O O . ALA A 1 186 ? -6.023 2.884 -11.350 1.00 87.38 186 ALA A O 1
ATOM 1498 N N . TYR A 1 187 ? -4.748 1.078 -10.955 1.00 84.38 187 TYR A N 1
ATOM 1499 C CA . TYR A 1 187 ? -3.708 1.437 -11.930 1.00 84.38 187 TYR A CA 1
ATOM 1500 C C . TYR A 1 187 ? -4.220 1.577 -13.372 1.00 84.38 187 TYR A C 1
ATOM 1502 O O . TYR A 1 187 ? -3.627 2.312 -14.161 1.00 84.38 187 TYR A O 1
ATOM 1510 N N . LYS A 1 188 ? -5.349 0.942 -13.711 1.00 83.12 188 LYS A N 1
ATOM 1511 C CA . LYS A 1 188 ? -6.004 1.070 -15.023 1.00 83.12 188 LYS A CA 1
ATOM 1512 C C . LYS A 1 188 ? -6.900 2.306 -15.132 1.00 83.12 188 LYS A C 1
ATOM 1514 O O . LYS A 1 188 ? -7.377 2.613 -16.222 1.00 83.12 188 LYS A O 1
ATOM 1519 N N . SER A 1 189 ? -7.149 3.019 -14.032 1.00 85.12 189 SER A N 1
ATOM 1520 C CA . SER A 1 189 ? -7.886 4.285 -14.079 1.00 85.12 189 SER A CA 1
ATOM 1521 C C . SER A 1 189 ? -7.114 5.334 -14.881 1.00 85.12 189 SER A C 1
ATOM 1523 O O . SER A 1 189 ? -5.884 5.336 -14.922 1.00 85.12 189 SER A O 1
ATOM 1525 N N . THR A 1 190 ? -7.828 6.280 -15.487 1.00 80.94 190 THR A N 1
ATOM 1526 C CA . THR A 1 190 ? -7.242 7.299 -16.374 1.00 80.94 190 THR A CA 1
ATOM 1527 C C . THR A 1 190 ? -6.130 8.117 -15.716 1.00 80.94 190 THR A C 1
ATOM 1529 O O . THR A 1 190 ? -5.130 8.426 -16.364 1.00 80.94 190 THR A O 1
ATOM 1532 N N . LYS A 1 191 ? -6.279 8.460 -14.429 1.00 81.69 191 LYS A N 1
ATOM 1533 C CA . LYS A 1 191 ? -5.271 9.207 -13.669 1.00 81.69 191 LYS A CA 1
ATOM 1534 C C . LYS A 1 191 ? -3.982 8.396 -13.544 1.00 81.69 191 LYS A C 1
ATOM 1536 O O . LYS A 1 191 ? -2.927 8.890 -13.931 1.00 81.69 191 LYS A O 1
ATOM 1541 N N . PHE A 1 192 ? -4.059 7.161 -13.049 1.00 82.44 192 PHE A N 1
ATOM 1542 C CA . PHE A 1 192 ? -2.874 6.327 -12.838 1.00 82.44 192 PHE A CA 1
ATOM 1543 C C . PHE A 1 192 ? -2.261 5.830 -14.153 1.00 82.44 192 PHE A C 1
ATOM 1545 O O . PHE A 1 192 ? -1.041 5.866 -14.291 1.00 82.44 192 PHE A O 1
ATOM 1552 N N . ALA A 1 193 ? -3.081 5.495 -15.152 1.00 83.06 193 ALA A N 1
ATOM 1553 C CA . ALA A 1 193 ? -2.622 5.065 -16.469 1.00 83.06 193 ALA A CA 1
ATOM 1554 C C . ALA A 1 193 ? -1.770 6.138 -17.169 1.00 83.06 193 ALA A C 1
ATOM 1556 O O . ALA A 1 193 ? -0.709 5.827 -17.701 1.00 83.06 193 ALA A O 1
ATOM 1557 N N . LYS A 1 194 ? -2.166 7.420 -17.109 1.00 85.50 194 LYS A N 1
ATOM 1558 C CA . LYS A 1 194 ? -1.370 8.523 -17.683 1.00 85.50 194 LYS A CA 1
ATOM 1559 C C . LYS A 1 194 ? -0.004 8.678 -17.012 1.00 85.50 194 LYS A C 1
ATOM 1561 O O . LYS A 1 194 ? 0.987 8.951 -17.686 1.00 85.50 194 LYS A O 1
ATOM 1566 N N . LEU A 1 195 ? 0.054 8.524 -15.687 1.00 85.00 195 LEU A N 1
ATOM 1567 C CA . LEU A 1 195 ? 1.323 8.547 -14.957 1.00 85.00 195 LEU A CA 1
ATOM 1568 C C . LEU A 1 195 ? 2.201 7.341 -15.318 1.00 85.00 195 LEU A C 1
ATOM 1570 O O . LEU A 1 195 ? 3.397 7.526 -15.537 1.00 85.00 195 LEU A O 1
ATOM 1574 N N . ALA A 1 196 ? 1.614 6.145 -15.414 1.00 85.31 196 ALA A N 1
ATOM 1575 C CA . ALA A 1 196 ? 2.318 4.924 -15.795 1.00 85.31 196 ALA A CA 1
ATOM 1576 C C . ALA A 1 196 ? 2.885 5.011 -17.221 1.00 85.31 196 ALA A C 1
ATOM 1578 O O . ALA A 1 196 ? 4.064 4.730 -17.418 1.00 85.31 196 ALA A O 1
ATOM 1579 N N . GLU A 1 197 ? 2.099 5.494 -18.188 1.00 89.12 197 GLU A N 1
ATOM 1580 C CA . GLU A 1 197 ? 2.543 5.700 -19.573 1.00 89.12 197 GLU A CA 1
ATOM 1581 C C . GLU A 1 197 ? 3.734 6.657 -19.663 1.00 89.12 197 GLU A C 1
ATOM 1583 O O . GLU A 1 197 ? 4.708 6.378 -20.361 1.00 89.12 197 GLU A O 1
ATOM 1588 N N . ARG A 1 198 ? 3.716 7.756 -18.899 1.00 90.62 198 ARG A N 1
ATOM 1589 C CA . ARG A 1 198 ? 4.841 8.699 -18.858 1.00 90.62 198 ARG A CA 1
ATOM 1590 C C . ARG A 1 198 ? 6.126 8.038 -18.352 1.00 90.62 198 ARG A C 1
ATOM 1592 O O . ARG A 1 198 ? 7.190 8.250 -18.930 1.00 90.62 198 ARG A O 1
ATOM 1599 N N . THR A 1 199 ? 6.038 7.246 -17.283 1.00 91.31 199 THR A N 1
ATOM 1600 C CA . THR A 1 199 ? 7.188 6.503 -16.745 1.00 91.31 199 THR A CA 1
ATOM 1601 C C . THR A 1 199 ? 7.679 5.461 -17.747 1.00 91.31 199 THR A C 1
ATOM 1603 O O . THR A 1 199 ? 8.875 5.407 -18.030 1.00 91.31 199 THR A O 1
ATOM 1606 N N . ARG A 1 200 ? 6.759 4.694 -18.345 1.00 93.69 200 ARG A N 1
ATOM 1607 C CA . ARG A 1 200 ? 7.057 3.670 -19.353 1.00 93.69 200 ARG A CA 1
ATOM 1608 C C . ARG A 1 200 ? 7.793 4.259 -20.555 1.00 93.69 200 ARG A C 1
ATOM 1610 O O . ARG A 1 200 ? 8.781 3.680 -21.000 1.00 93.69 200 ARG A O 1
ATOM 1617 N N . TYR A 1 201 ? 7.342 5.414 -21.046 1.00 94.62 201 TYR A N 1
ATOM 1618 C CA . TYR A 1 201 ? 7.990 6.139 -22.138 1.00 94.62 201 TYR A CA 1
ATOM 1619 C C . TYR A 1 201 ? 9.400 6.598 -21.751 1.00 94.62 201 TYR A C 1
ATOM 1621 O O . TYR A 1 201 ? 10.360 6.318 -22.462 1.00 94.62 201 TYR A O 1
ATOM 1629 N N . SER A 1 202 ? 9.552 7.239 -20.587 1.00 96.00 202 SER A N 1
ATOM 1630 C CA . SER A 1 202 ? 10.858 7.718 -20.117 1.00 96.00 202 SER A CA 1
ATOM 1631 C C . SER A 1 202 ? 11.877 6.586 -19.943 1.00 96.00 202 SER A C 1
ATOM 1633 O O . SER A 1 202 ? 13.051 6.768 -20.259 1.00 96.00 202 SER A O 1
ATOM 1635 N N . LEU A 1 203 ? 11.448 5.429 -19.431 1.00 96.00 203 LEU A N 1
ATOM 1636 C CA . LEU A 1 203 ? 12.313 4.260 -19.274 1.00 96.00 203 LEU A CA 1
ATOM 1637 C C . LEU A 1 203 ? 12.663 3.625 -20.622 1.00 96.00 203 LEU A C 1
ATOM 1639 O O . LEU A 1 203 ? 13.788 3.164 -20.795 1.00 96.00 203 LEU A O 1
ATOM 1643 N N . LEU A 1 204 ? 11.730 3.632 -21.578 1.00 97.38 204 LEU A N 1
ATOM 1644 C CA . LEU A 1 204 ? 11.958 3.096 -22.918 1.00 97.38 204 LEU A CA 1
ATOM 1645 C C . LEU A 1 204 ? 12.978 3.933 -23.693 1.00 97.38 204 LEU A C 1
ATOM 1647 O O . LEU A 1 204 ? 13.887 3.371 -24.295 1.00 97.38 204 LEU A O 1
ATOM 1651 N N . GLU A 1 205 ? 12.866 5.260 -23.632 1.00 97.06 205 GLU A N 1
ATOM 1652 C CA . GLU A 1 205 ? 13.843 6.182 -24.225 1.00 97.06 205 GLU A CA 1
ATOM 1653 C C . GLU A 1 205 ? 15.242 5.966 -23.638 1.00 97.06 205 GLU A C 1
ATOM 1655 O O . GLU A 1 205 ? 16.227 5.841 -24.371 1.00 97.06 205 GLU A O 1
ATOM 1660 N N . ALA A 1 206 ? 15.332 5.840 -22.309 1.00 96.69 206 ALA A N 1
ATOM 1661 C CA . ALA A 1 206 ? 16.592 5.548 -21.636 1.00 96.69 206 ALA A CA 1
ATOM 1662 C C . ALA A 1 206 ? 17.161 4.181 -22.052 1.00 96.69 206 ALA A C 1
ATOM 1664 O O . ALA A 1 206 ? 18.355 4.074 -22.342 1.00 96.69 206 ALA A O 1
ATOM 1665 N N . LEU A 1 207 ? 16.329 3.134 -22.115 1.00 97.25 207 LEU A N 1
ATOM 1666 C CA . LEU A 1 207 ? 16.739 1.812 -22.590 1.00 97.25 207 LEU A CA 1
ATOM 1667 C C . LEU A 1 207 ? 17.272 1.895 -24.023 1.00 97.25 207 LEU A C 1
ATOM 1669 O O . LEU A 1 207 ? 18.383 1.440 -24.284 1.00 97.25 207 LEU A O 1
ATOM 1673 N N . TYR A 1 208 ? 16.506 2.497 -24.932 1.00 96.31 208 TYR A N 1
ATOM 1674 C CA . TYR A 1 208 ? 16.871 2.636 -26.337 1.00 96.31 208 TYR A CA 1
ATOM 1675 C C . TYR A 1 208 ? 18.215 3.352 -26.507 1.00 96.31 208 TYR A C 1
ATOM 1677 O O . TYR A 1 208 ? 19.084 2.847 -27.221 1.00 96.31 208 TYR A O 1
ATOM 1685 N N . GLY A 1 209 ? 18.420 4.476 -25.811 1.00 95.44 209 GLY A N 1
ATOM 1686 C CA . GLY A 1 209 ? 19.686 5.211 -25.834 1.00 95.44 209 GLY A CA 1
ATOM 1687 C C . GLY A 1 209 ? 20.872 4.338 -25.421 1.00 95.44 209 GLY A C 1
ATOM 1688 O O . GLY A 1 209 ? 21.852 4.238 -26.159 1.00 95.44 209 GLY A O 1
ATOM 1689 N N . ASN A 1 210 ? 20.743 3.623 -24.299 1.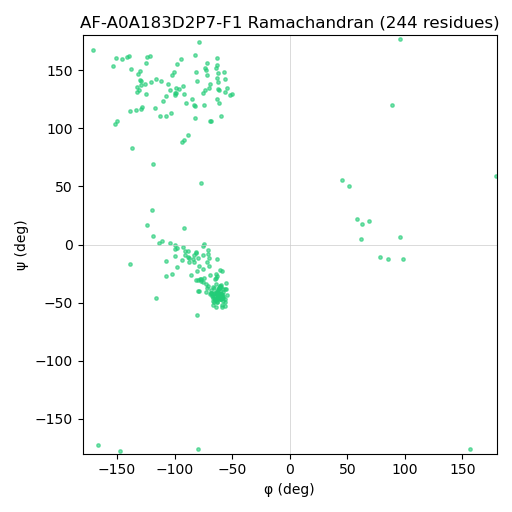00 94.94 210 ASN A N 1
ATOM 1690 C CA . ASN A 1 210 ? 21.799 2.738 -23.808 1.00 94.94 210 ASN A CA 1
ATOM 1691 C C . ASN A 1 210 ? 22.065 1.544 -24.742 1.00 94.94 210 ASN A C 1
ATOM 1693 O O . ASN A 1 210 ? 23.222 1.184 -24.968 1.00 94.94 210 ASN A O 1
ATOM 1697 N N . LEU A 1 211 ? 21.016 0.913 -25.285 1.00 95.38 211 LEU A N 1
ATOM 1698 C CA . LEU A 1 211 ? 21.164 -0.199 -26.229 1.00 95.38 211 LEU A CA 1
ATOM 1699 C C . LEU A 1 211 ? 21.876 0.264 -27.503 1.00 95.38 211 LEU A C 1
ATOM 1701 O O . LEU A 1 211 ? 22.774 -0.423 -27.984 1.00 95.38 211 LEU A O 1
ATOM 1705 N N . LYS A 1 212 ? 21.507 1.436 -28.028 1.00 93.06 212 LYS A N 1
ATOM 1706 C CA . LYS A 1 212 ? 22.104 2.016 -29.233 1.00 93.06 212 LYS A CA 1
ATOM 1707 C C . LYS A 1 212 ? 23.580 2.354 -29.032 1.00 93.06 212 LYS A C 1
ATOM 1709 O O . LYS A 1 212 ? 24.400 1.990 -29.872 1.00 93.06 212 LYS A O 1
ATOM 1714 N N . GLU A 1 213 ? 23.918 3.024 -27.933 1.00 92.44 213 GLU A N 1
ATOM 1715 C CA . GLU A 1 213 ? 25.299 3.397 -27.609 1.00 92.44 213 GLU A CA 1
ATOM 1716 C C . GLU A 1 213 ? 26.195 2.159 -27.474 1.00 92.44 213 GLU A C 1
ATOM 1718 O O . GLU A 1 213 ? 27.256 2.077 -28.096 1.00 92.44 213 GLU A O 1
ATOM 1723 N N . ARG A 1 214 ? 25.734 1.145 -26.732 1.00 91.50 214 ARG A N 1
ATOM 1724 C CA . ARG A 1 214 ? 26.490 -0.097 -26.536 1.00 91.50 214 ARG A CA 1
ATOM 1725 C C . ARG A 1 214 ? 26.590 -0.924 -27.810 1.00 91.50 214 ARG A C 1
ATOM 1727 O O . ARG A 1 214 ? 27.672 -1.410 -28.121 1.00 91.50 214 ARG A O 1
ATOM 1734 N N . ALA A 1 215 ? 25.512 -1.056 -28.578 1.00 89.19 215 ALA A N 1
ATOM 1735 C CA . ALA A 1 215 ? 25.556 -1.761 -29.857 1.00 89.19 215 ALA A CA 1
ATOM 1736 C C . ALA A 1 215 ? 26.548 -1.108 -30.830 1.00 89.19 215 ALA A C 1
ATOM 1738 O O . ALA A 1 215 ? 27.255 -1.816 -31.537 1.00 89.19 215 ALA A O 1
ATOM 1739 N N . HIS A 1 216 ? 26.659 0.223 -30.822 1.00 86.25 216 HIS A N 1
ATOM 1740 C CA . HIS A 1 216 ? 27.678 0.925 -31.598 1.00 86.25 216 HIS A CA 1
ATOM 1741 C C . HIS A 1 216 ? 29.093 0.629 -31.080 1.00 86.25 216 HIS A C 1
ATOM 1743 O O . HIS A 1 216 ? 29.961 0.240 -31.856 1.00 86.25 216 HIS A O 1
ATOM 1749 N N . PHE A 1 217 ? 29.320 0.735 -29.767 1.00 84.94 217 PHE A N 1
ATOM 1750 C CA . PHE A 1 217 ? 30.621 0.455 -29.149 1.00 84.94 217 PHE A CA 1
ATOM 1751 C C . PHE A 1 217 ? 31.129 -0.969 -29.428 1.00 84.94 217 PHE A C 1
ATOM 1753 O O . PHE A 1 217 ? 32.283 -1.148 -29.807 1.00 84.94 217 PHE A O 1
ATOM 1760 N N . TYR A 1 218 ? 30.271 -1.981 -29.275 1.00 82.38 218 TYR A N 1
ATOM 1761 C CA . TYR A 1 218 ? 30.627 -3.381 -29.535 1.00 82.38 218 TYR A CA 1
ATOM 1762 C C . TYR A 1 218 ? 30.583 -3.752 -31.025 1.00 82.38 218 TYR A C 1
ATOM 1764 O O . TYR A 1 218 ? 31.247 -4.703 -31.430 1.00 82.38 218 TYR A O 1
ATOM 1772 N N . GLY A 1 219 ? 29.825 -3.018 -31.843 1.00 70.25 219 GLY A N 1
ATOM 1773 C CA . GLY A 1 219 ? 29.702 -3.249 -33.283 1.00 70.25 219 GLY A CA 1
ATOM 1774 C C . GLY A 1 219 ? 30.870 -2.702 -34.106 1.00 70.25 219 GLY A C 1
ATOM 1775 O O . GLY A 1 219 ? 31.218 -3.301 -35.121 1.00 70.25 219 GLY A O 1
ATOM 1776 N N . LEU A 1 220 ? 31.514 -1.616 -33.660 1.00 64.38 220 LEU A N 1
ATOM 1777 C CA . LEU A 1 220 ? 32.657 -1.004 -34.354 1.00 64.38 220 LEU A CA 1
ATOM 1778 C C . LEU A 1 220 ? 33.845 -1.980 -34.555 1.00 64.38 220 LEU A C 1
ATOM 1780 O O . LEU A 1 220 ? 34.281 -2.132 -35.695 1.00 64.38 220 LEU A O 1
ATOM 1784 N N . PRO A 1 221 ? 34.323 -2.734 -33.539 1.00 59.75 221 PRO A N 1
ATOM 1785 C CA . PRO A 1 221 ? 35.435 -3.677 -33.724 1.00 59.75 221 PRO A CA 1
ATOM 1786 C C . PRO A 1 221 ? 35.080 -4.908 -34.581 1.00 59.75 221 PRO A C 1
ATOM 1788 O O . PRO A 1 221 ? 35.953 -5.524 -35.196 1.00 59.75 221 PRO A O 1
ATOM 1791 N N . LEU A 1 222 ? 33.800 -5.296 -34.615 1.00 56.78 222 LEU A N 1
ATOM 1792 C CA . LEU A 1 222 ? 33.299 -6.419 -35.420 1.00 56.78 222 LEU A CA 1
ATOM 1793 C C . LEU A 1 222 ? 33.203 -6.063 -36.911 1.00 56.78 222 LEU A C 1
ATOM 1795 O O . LEU A 1 222 ? 33.428 -6.924 -37.754 1.00 56.78 222 LEU A O 1
ATOM 1799 N N . LEU A 1 223 ? 32.916 -4.801 -37.238 1.00 54.50 223 LEU A N 1
ATOM 1800 C CA . LEU A 1 223 ? 32.863 -4.318 -38.620 1.00 54.50 223 LEU A CA 1
ATOM 1801 C C . LEU A 1 223 ? 34.264 -4.044 -39.197 1.00 54.50 223 LEU A C 1
ATOM 1803 O O . LEU A 1 223 ? 34.541 -4.446 -40.329 1.00 54.50 223 LEU A O 1
ATOM 1807 N N . GLU A 1 224 ? 35.183 -3.480 -38.403 1.00 50.84 224 GLU A N 1
ATOM 1808 C CA . GLU A 1 224 ? 36.584 -3.255 -38.818 1.00 50.84 224 GLU A CA 1
ATOM 1809 C C . GLU A 1 224 ? 37.347 -4.562 -39.098 1.00 50.84 224 GLU A C 1
ATOM 1811 O O . GLU A 1 224 ? 38.255 -4.605 -39.934 1.00 50.84 224 GLU A O 1
ATOM 1816 N N . THR A 1 225 ? 36.973 -5.657 -38.430 1.00 49.81 225 THR A N 1
ATOM 1817 C CA . THR A 1 225 ? 37.545 -6.982 -38.703 1.00 49.81 225 THR A CA 1
ATOM 1818 C C . THR A 1 225 ? 36.961 -7.622 -39.960 1.00 49.81 225 THR A C 1
ATOM 1820 O O . THR A 1 225 ? 37.685 -8.334 -40.648 1.00 49.81 225 THR A O 1
ATOM 1823 N N . THR A 1 226 ? 35.706 -7.337 -40.325 1.00 46.50 226 THR A N 1
ATOM 1824 C CA . THR A 1 226 ? 35.104 -7.861 -41.564 1.00 46.50 226 THR A CA 1
ATOM 1825 C C . THR A 1 226 ? 35.559 -7.143 -42.833 1.00 46.50 226 THR A C 1
ATOM 1827 O O . THR A 1 226 ? 35.660 -7.795 -43.869 1.00 46.50 226 THR A O 1
ATOM 1830 N N . GLU A 1 227 ? 35.905 -5.853 -42.771 1.00 45.16 227 GLU A N 1
ATOM 1831 C CA . GLU A 1 227 ? 36.483 -5.147 -43.928 1.00 45.16 227 GLU A CA 1
ATOM 1832 C C . GLU A 1 227 ? 37.950 -5.535 -44.179 1.00 45.16 227 GLU A C 1
ATOM 1834 O O . GLU A 1 227 ? 38.385 -5.586 -45.327 1.00 45.16 227 GLU A O 1
ATOM 1839 N N . ASN A 1 228 ? 38.699 -5.910 -43.135 1.00 39.09 228 ASN A N 1
ATOM 1840 C CA . ASN A 1 228 ? 40.087 -6.376 -43.266 1.00 39.09 228 ASN A CA 1
ATOM 1841 C C . ASN A 1 228 ? 40.231 -7.903 -43.439 1.00 39.09 228 ASN A C 1
ATOM 1843 O O . ASN A 1 228 ? 41.314 -8.387 -43.771 1.00 39.09 228 ASN A O 1
ATOM 1847 N N . ALA A 1 229 ? 39.156 -8.683 -43.276 1.00 41.84 229 ALA A N 1
ATOM 1848 C CA . ALA A 1 229 ? 39.180 -10.144 -43.415 1.00 41.84 229 ALA A CA 1
ATOM 1849 C C . ALA A 1 229 ? 39.276 -10.649 -44.868 1.00 41.84 229 ALA A C 1
ATOM 1851 O O . ALA A 1 229 ? 39.359 -11.859 -45.083 1.00 41.84 229 ALA A O 1
ATOM 1852 N N . SER A 1 230 ? 39.338 -9.770 -45.877 1.00 41.62 230 SER A N 1
ATOM 1853 C CA . SER A 1 230 ? 39.753 -10.191 -47.220 1.00 41.62 230 SER A CA 1
ATOM 1854 C C . SER A 1 230 ? 41.248 -10.521 -47.301 1.00 41.62 230 SER A C 1
ATOM 1856 O O . SER A 1 230 ? 41.675 -11.056 -48.324 1.00 41.62 230 SER A O 1
ATOM 1858 N N . HIS A 1 231 ? 42.052 -10.253 -46.261 1.00 41.34 231 HIS A N 1
ATOM 1859 C CA . HIS A 1 231 ? 43.449 -10.684 -46.177 1.00 41.34 231 HIS A CA 1
ATOM 1860 C C . HIS A 1 231 ? 43.797 -11.306 -44.811 1.00 41.34 231 HIS A C 1
ATOM 1862 O O . HIS A 1 231 ? 43.902 -10.639 -43.788 1.00 41.34 231 HIS A O 1
ATOM 1868 N N . SER A 1 232 ? 44.129 -12.597 -44.874 1.00 33.47 232 SER A N 1
ATOM 1869 C CA . SER A 1 232 ? 44.899 -13.403 -43.914 1.00 33.47 232 SER A CA 1
ATOM 1870 C C . SER A 1 232 ? 44.160 -14.122 -42.769 1.00 33.47 232 SER A C 1
ATOM 1872 O O . SER A 1 232 ? 43.526 -13.555 -41.887 1.00 33.47 232 SER A O 1
ATOM 1874 N N . MET A 1 233 ? 44.333 -15.447 -42.811 1.00 42.84 233 MET A N 1
ATOM 1875 C CA . MET A 1 233 ? 44.101 -16.446 -41.769 1.00 42.84 233 MET A CA 1
ATOM 1876 C C . MET A 1 233 ? 44.754 -16.074 -40.428 1.00 42.84 233 MET A C 1
ATOM 1878 O O . MET A 1 233 ? 45.964 -15.868 -40.375 1.00 42.84 233 MET A O 1
ATOM 1882 N N . GLY A 1 234 ? 43.994 -16.113 -39.326 1.00 39.19 234 GLY A N 1
ATOM 1883 C CA . GLY A 1 234 ? 44.559 -15.941 -37.980 1.00 39.19 234 GLY A CA 1
ATOM 1884 C C . GLY A 1 234 ? 43.545 -15.999 -36.833 1.00 39.19 234 GLY A C 1
ATOM 1885 O O . GLY A 1 234 ? 43.417 -15.047 -36.074 1.00 39.19 234 GLY A O 1
ATOM 1886 N N . ILE A 1 235 ? 42.816 -17.110 -36.685 1.00 53.31 235 ILE A N 1
ATOM 1887 C CA . ILE A 1 235 ? 41.638 -17.224 -35.794 1.00 53.31 235 ILE A CA 1
ATOM 1888 C C . ILE A 1 235 ? 41.955 -17.331 -34.275 1.00 53.31 235 ILE A C 1
ATOM 1890 O O . ILE A 1 235 ? 41.031 -17.330 -33.473 1.00 53.31 235 ILE A O 1
ATOM 1894 N N . PHE A 1 236 ? 43.207 -17.349 -33.793 1.00 43.34 236 PHE A N 1
ATOM 1895 C CA . PHE A 1 236 ? 43.465 -17.753 -32.386 1.00 43.34 236 PHE A CA 1
ATOM 1896 C C . PHE A 1 236 ? 44.228 -16.800 -31.447 1.00 43.34 236 PHE A C 1
ATOM 1898 O O . PHE A 1 236 ? 44.620 -17.238 -30.367 1.00 43.34 236 PHE A O 1
ATOM 1905 N N . HIS A 1 237 ? 44.388 -15.502 -31.740 1.00 37.28 237 HIS A N 1
ATOM 1906 C CA . HIS A 1 237 ? 45.169 -14.625 -30.837 1.00 37.28 237 HIS A CA 1
ATOM 1907 C C . HIS A 1 237 ? 44.376 -13.599 -29.994 1.00 37.28 237 HIS A C 1
ATOM 1909 O O . HIS A 1 237 ? 44.904 -13.093 -29.002 1.00 37.28 237 HIS A O 1
ATOM 1915 N N . SER A 1 238 ? 43.101 -13.316 -30.283 1.00 43.59 238 SER A N 1
ATOM 1916 C CA . SER A 1 238 ? 42.391 -12.201 -29.612 1.00 43.59 238 SER A CA 1
ATOM 1917 C C . SER A 1 238 ? 41.635 -12.556 -28.323 1.00 43.59 238 SER A C 1
ATOM 1919 O O . SER A 1 238 ? 41.174 -11.658 -27.624 1.00 43.59 238 SER A O 1
ATOM 1921 N N . VAL A 1 239 ? 41.557 -13.832 -27.927 1.00 44.84 239 VAL A N 1
ATOM 1922 C CA . VAL A 1 239 ? 40.812 -14.243 -26.712 1.00 44.84 239 VAL A CA 1
ATOM 1923 C C . VAL A 1 239 ? 41.643 -14.095 -25.423 1.00 44.84 239 VAL A C 1
ATOM 1925 O O . VAL A 1 239 ? 41.103 -14.098 -24.321 1.00 44.84 239 VAL A O 1
ATOM 1928 N N . LYS A 1 240 ? 42.963 -13.882 -25.515 1.00 39.44 240 LYS A N 1
ATOM 1929 C CA . LYS A 1 240 ? 43.845 -13.876 -24.331 1.00 39.44 240 LYS A CA 1
ATOM 1930 C C . LYS A 1 240 ? 43.999 -12.518 -23.633 1.00 39.44 240 LYS A C 1
ATOM 1932 O O . LYS A 1 240 ? 44.616 -12.461 -22.576 1.00 39.44 240 LYS A O 1
ATOM 1937 N N . LYS A 1 241 ? 43.440 -11.430 -24.179 1.00 43.03 241 LYS A N 1
ATOM 1938 C CA . LYS A 1 241 ? 43.596 -10.074 -23.608 1.00 43.03 241 LYS A CA 1
ATOM 1939 C C . LYS A 1 241 ? 42.413 -9.589 -22.757 1.00 43.03 241 LYS A C 1
ATOM 1941 O O . LYS A 1 241 ? 42.523 -8.530 -22.154 1.00 43.03 241 LYS A O 1
ATOM 1946 N N . ALA A 1 242 ? 41.326 -10.361 -22.661 1.00 46.28 242 ALA A N 1
ATOM 1947 C CA . ALA A 1 242 ? 40.127 -9.990 -21.897 1.00 46.28 242 ALA A CA 1
ATOM 1948 C C . ALA A 1 242 ? 40.047 -10.594 -20.475 1.00 46.28 242 ALA A C 1
ATOM 1950 O O . ALA A 1 242 ? 39.122 -10.271 -19.741 1.00 46.28 242 ALA A O 1
ATOM 1951 N N . PHE A 1 243 ? 41.006 -11.436 -20.060 1.00 43.97 243 PHE A N 1
ATOM 1952 C CA . PHE A 1 243 ? 40.997 -12.085 -18.732 1.00 43.97 243 PHE A CA 1
ATOM 1953 C C . PHE A 1 243 ? 42.192 -11.748 -17.826 1.00 43.97 243 PHE A C 1
ATOM 1955 O O . PHE A 1 243 ? 42.321 -12.306 -16.740 1.00 43.97 243 PHE A O 1
ATOM 1962 N N . THR A 1 244 ? 43.052 -10.807 -18.214 1.00 45.31 244 THR A N 1
ATOM 1963 C CA . THR A 1 244 ? 44.141 -10.322 -17.351 1.00 45.31 244 THR A CA 1
ATOM 1964 C C . THR A 1 244 ? 44.247 -8.808 -17.438 1.00 45.31 244 THR A C 1
ATOM 1966 O O . THR A 1 244 ? 45.061 -8.267 -18.182 1.00 45.31 244 THR A O 1
ATOM 1969 N N . GLY A 1 245 ? 43.408 -8.130 -16.666 1.00 37.50 245 GLY A N 1
ATOM 1970 C CA . GLY A 1 245 ? 43.521 -6.713 -16.352 1.00 37.50 245 GLY A CA 1
ATOM 1971 C C . GLY A 1 245 ? 42.882 -6.504 -14.989 1.00 37.50 245 GLY A C 1
ATOM 1972 O O . GLY A 1 245 ? 41.668 -6.628 -14.876 1.00 37.50 245 GLY A O 1
ATOM 1973 N N . ARG A 1 246 ? 43.735 -6.336 -13.975 1.00 42.50 246 ARG A N 1
ATOM 1974 C CA . ARG A 1 246 ? 43.377 -5.966 -12.601 1.00 42.50 246 ARG A CA 1
ATOM 1975 C C . ARG A 1 246 ? 42.622 -4.646 -12.557 1.00 42.50 246 ARG A C 1
ATOM 1977 O O . ARG A 1 246 ? 42.962 -3.775 -13.388 1.00 42.50 246 ARG A O 1
#

Secondary structure (DSSP, 8-state):
-GGGT-TT---S------STTHHHHHHHHHGGG---EEEEEEEE--TT--SHHHHHT-----HHHHHHHHHH-EEEESTT--S--TT--SSS-BTBSEEEEEEETTEEEEEEETTTSPP-TT-TT-HHHHHHHTT-S-EEEE-SS----TTSPP-SSPPPSS----TTHHHHHHHHHHHHHHHHHHTTSHHHHHHHHHHHHHHHHHHHHHHHHHHHHHHHHHHHHHHHTTS---TTSGGGGSS---

Radius of gyration: 26.84 Å; Cα contacts (8 Å, |Δi|>4): 257; chains: 1; bounding box: 70×38×68 Å